Protein 6DCS (pdb70)

InterPro domains:
  IPR014245 Sporulation stage III, protein AF [PF09581] (12-196)
  IPR014245 Sporulation stage III, protein AF [TIGR02896] (3-111)

Sequence (233 aa):
SHMIEIQASQRAYILEEMAVQLKKKAEERFSHDEYKVGRIKLTAGEKVDSEEDIKTISVYMAPSSVAPVHIDTDHAYVTKEAAEQKEAKQIQTQLADIWEIGSEKITVHMEGGESVGNEGSHMIEIQASQRAYILEEMAVQLKKKAEERFSHDEYKVGRIKLTAGEKVDSEEDIKTISVYMAPSSVAPVHIDTDHAYVTKEAAEQKEAKQIQTQLADIWEIGSEKITVHMEGG

Structure (mmCIF, N/CA/C/O backbone):
data_6DCS
#
_entry.id   6DCS
#
_cell.length_a   119.365
_cell.length_b   119.365
_cell.length_c   40.861
_cell.angle_alpha   90.000
_cell.angle_beta   90.000
_cell.angle_gamma   90.000
#
_symmetry.space_group_name_H-M   'P 41 21 2'
#
loop_
_entity.id
_entity.type
_entity.pdbx_description
1 polymer 'Stage III sporulation protein AF'
2 non-polymer 'SULFATE ION'
#
loop_
_atom_site.group_PDB
_atom_site.id
_atom_site.type_symbol
_atom_site.label_atom_id
_atom_site.label_alt_id
_atom_site.label_comp_id
_atom_site.label_asym_id
_atom_site.label_entity_id
_atom_site.label_seq_id
_atom_site.pdbx_PDB_ins_code
_atom_site.Cartn_x
_atom_site.Cartn_y
_atom_site.Cartn_z
_atom_site.occupancy
_atom_site.B_iso_or_equiv
_atom_site.auth_seq_id
_atom_site.auth_comp_id
_atom_site.auth_asym_id
_atom_site.auth_atom_id
_atom_site.pdbx_PDB_model_num
ATOM 1 N N . SER A 1 2 ? 53.351 47.143 7.048 1.00 96.18 82 SER A N 1
ATOM 2 C CA . SER A 1 2 ? 54.734 47.598 7.219 1.00 99.56 82 SER A CA 1
ATOM 3 C C . SER A 1 2 ? 55.733 46.426 7.198 1.00 98.63 82 SER A C 1
ATOM 4 O O . SER A 1 2 ? 56.736 46.439 6.468 1.00 94.85 82 SER A O 1
ATOM 7 N N . HIS A 1 3 ? 55.440 45.415 8.012 1.00 92.11 83 HIS A N 1
ATOM 8 C CA . HIS A 1 3 ? 56.342 44.297 8.268 1.00 90.13 83 HIS A CA 1
ATOM 9 C C . HIS A 1 3 ? 55.640 43.006 7.844 1.00 91.61 83 HIS A C 1
ATOM 10 O O . HIS A 1 3 ? 54.830 42.452 8.597 1.00 93.32 83 HIS A O 1
ATOM 17 N N . MET A 1 4 ? 55.953 42.521 6.644 1.00 85.03 84 MET A N 1
ATOM 18 C CA . MET A 1 4 ? 55.287 41.366 6.055 1.00 83.73 84 MET A CA 1
ATOM 19 C C . MET A 1 4 ? 56.274 40.219 5.849 1.00 82.38 84 MET A C 1
ATOM 20 O O . MET A 1 4 ? 57.427 40.445 5.466 1.00 80.44 84 MET A O 1
ATOM 25 N N . ILE A 1 5 ? 55.814 38.984 6.098 1.00 80.17 85 ILE A N 1
ATOM 26 C CA . ILE A 1 5 ? 56.639 37.777 6.025 1.00 72.48 85 ILE A CA 1
ATOM 27 C C . ILE A 1 5 ? 56.044 36.812 4.990 1.00 72.53 85 ILE A C 1
ATOM 28 O O . ILE A 1 5 ? 54.884 36.932 4.590 1.00 72.28 85 ILE A O 1
ATOM 33 N N . GLU A 1 6 ? 56.857 35.832 4.580 1.00 66.67 86 GLU A N 1
ATOM 34 C CA . GLU A 1 6 ? 56.419 34.754 3.698 1.00 65.69 86 GLU A CA 1
ATOM 35 C C . GLU A 1 6 ? 56.959 33.415 4.210 1.00 65.60 86 GLU A C 1
ATOM 36 O O . GLU A 1 6 ? 58.085 33.336 4.720 1.00 61.99 86 GLU A O 1
ATOM 42 N N . ILE A 1 7 ? 56.143 32.363 4.077 1.00 59.04 87 ILE A N 1
ATOM 43 C CA . ILE A 1 7 ? 56.548 31.007 4.432 1.00 58.98 87 ILE A CA 1
ATOM 44 C C . ILE A 1 7 ? 56.071 30.006 3.373 1.00 55.68 87 ILE A C 1
ATOM 45 O O . ILE A 1 7 ? 55.080 30.225 2.678 1.00 53.76 87 ILE A O 1
ATOM 50 N N . GLN A 1 8 ? 56.793 28.893 3.266 1.00 58.01 88 GLN A N 1
ATOM 51 C CA . GLN A 1 8 ? 56.367 27.731 2.493 1.00 57.07 88 GLN A CA 1
ATOM 52 C C . GLN A 1 8 ? 55.864 26.633 3.430 1.00 56.53 88 GLN A C 1
ATOM 53 O O . GLN A 1 8 ? 56.546 26.266 4.396 1.00 59.12 88 GLN A O 1
ATOM 59 N N . ALA A 1 9 ? 54.680 26.106 3.140 1.00 53.11 89 ALA A N 1
ATOM 60 C CA . ALA A 1 9 ? 54.117 25.043 3.958 1.00 50.75 89 ALA A CA 1
ATOM 61 C C . ALA A 1 9 ? 55.123 23.922 4.141 1.00 54.07 89 ALA A C 1
ATOM 62 O O . ALA A 1 9 ? 55.756 23.481 3.178 1.00 56.58 89 ALA A O 1
ATOM 64 N N . SER A 1 10 ? 55.303 23.486 5.389 1.00 57.04 90 SER A N 1
ATOM 65 C CA . SER A 1 10 ? 56.273 22.440 5.692 1.00 52.09 90 SER A CA 1
ATOM 66 C C . SER A 1 10 ? 56.087 21.942 7.123 1.00 64.24 90 SER A C 1
ATOM 67 O O . SER A 1 10 ? 56.419 22.638 8.104 1.00 60.79 90 SER A O 1
ATOM 70 N N . GLN A 1 11 ? 55.546 20.728 7.234 1.00 61.71 91 GLN A N 1
ATOM 71 C CA . GLN A 1 11 ? 55.615 19.977 8.476 1.00 56.76 91 GLN A CA 1
ATOM 72 C C . GLN A 1 11 ? 56.988 20.112 9.100 1.00 58.67 91 GLN A C 1
ATOM 73 O O . GLN A 1 11 ? 57.137 20.560 10.243 1.00 58.91 91 GLN A O 1
ATOM 79 N N . ARG A 1 12 ? 58.008 19.714 8.350 1.00 59.59 92 ARG A N 1
ATOM 80 C CA . ARG A 1 12 ? 59.354 19.733 8.894 1.00 60.88 92 ARG A CA 1
ATOM 81 C C . ARG A 1 12 ? 59.703 21.115 9.417 1.00 57.71 92 ARG A C 1
ATOM 82 O O . ARG A 1 12 ? 60.289 21.243 10.491 1.00 53.62 92 ARG A O 1
ATOM 90 N N . ALA A 1 13 ? 59.308 22.166 8.700 1.00 56.96 93 ALA A N 1
ATOM 91 C CA . ALA A 1 13 ? 59.615 23.503 9.194 1.00 53.51 93 ALA A CA 1
ATOM 92 C C . ALA A 1 13 ? 58.812 23.832 10.441 1.00 59.23 93 ALA A C 1
ATOM 93 O O . ALA A 1 13 ? 59.342 24.437 11.379 1.00 56.97 93 ALA A O 1
ATOM 95 N N . TYR A 1 14 ? 57.531 23.444 10.471 1.00 62.19 94 TYR A N 1
ATOM 96 C CA . TYR A 1 14 ? 56.699 23.683 11.647 1.00 55.37 94 TYR A CA 1
ATOM 97 C C . TYR A 1 14 ? 57.381 23.177 12.911 1.00 59.22 94 TYR A C 1
ATOM 98 O O . TYR A 1 14 ? 57.517 23.904 13.909 1.00 55.50 94 TYR A O 1
ATOM 107 N N . ILE A 1 15 ? 57.772 21.903 12.888 1.00 58.59 95 ILE A N 1
ATOM 108 C CA . ILE A 1 15 ? 58.427 21.295 14.032 1.00 56.71 95 ILE A CA 1
ATOM 109 C C . ILE A 1 15 ? 59.634 22.114 14.422 1.00 59.10 95 ILE A C 1
ATOM 110 O O . ILE A 1 15 ? 59.826 22.455 15.604 1.00 59.09 95 ILE A O 1
ATOM 115 N N . LEU A 1 16 ? 60.446 22.465 13.423 1.00 54.75 96 LEU A N 1
ATOM 116 C CA . LEU A 1 16 ? 61.642 23.265 13.640 1.00 55.03 96 LEU A CA 1
ATOM 117 C C . LEU A 1 16 ? 61.314 24.636 14.224 1.00 56.23 96 LEU A C 1
ATOM 118 O O . LEU A 1 16 ? 62.082 25.158 15.035 1.00 56.89 96 LEU A O 1
ATOM 123 N N . GLU A 1 17 ? 60.169 25.225 13.872 1.00 58.35 97 GLU A N 1
ATOM 124 C CA . GLU A 1 17 ? 59.808 26.493 14.514 1.00 58.38 97 GLU A CA 1
ATOM 125 C C . GLU A 1 17 ? 59.282 26.300 15.921 1.00 57.55 97 GLU A C 1
ATOM 126 O O . GLU A 1 17 ? 59.322 27.238 16.724 1.00 58.13 97 GLU A O 1
ATOM 132 N N . GLU A 1 18 ? 58.777 25.107 16.234 1.00 57.59 98 GLU A N 1
ATOM 133 C CA . GLU A 1 18 ? 58.315 24.832 17.586 1.00 53.73 98 GLU A CA 1
ATOM 134 C C . GLU A 1 18 ? 59.508 24.667 18.512 1.00 58.50 98 GLU A C 1
ATOM 135 O O . GLU A 1 18 ? 59.585 25.295 19.574 1.00 59.62 98 GLU A O 1
ATOM 141 N N . MET A 1 19 ? 60.465 23.836 18.106 1.00 57.89 99 MET A N 1
ATOM 142 C CA . MET A 1 19 ? 61.728 23.741 18.820 1.00 52.26 99 MET A CA 1
ATOM 143 C C . MET A 1 19 ? 62.383 25.106 18.971 1.00 53.65 99 MET A C 1
ATOM 144 O O . MET A 1 19 ? 63.129 25.335 19.929 1.00 54.64 99 MET A O 1
ATOM 149 N N . ALA A 1 20 ? 62.128 26.022 18.040 1.00 54.27 100 ALA A N 1
ATOM 150 C CA . ALA A 1 20 ? 62.840 27.291 18.050 1.00 50.99 100 ALA A CA 1
ATOM 151 C C . ALA A 1 20 ? 62.228 28.275 19.044 1.00 53.62 100 ALA A C 1
ATOM 152 O O . ALA A 1 20 ? 62.964 28.986 19.733 1.00 55.80 100 ALA A O 1
ATOM 154 N N . VAL A 1 21 ? 60.892 28.348 19.148 1.00 50.70 101 VAL A N 1
ATOM 155 C CA . VAL A 1 21 ? 60.331 29.277 20.136 1.00 57.19 101 VAL A CA 1
ATOM 156 C C . VAL A 1 21 ? 60.583 28.770 21.559 1.00 57.59 101 VAL A C 1
ATOM 157 O O . VAL A 1 21 ? 60.841 29.564 22.474 1.00 54.34 101 VAL A O 1
ATOM 161 N N . GLN A 1 22 ? 60.522 27.448 21.768 1.00 54.30 102 GLN A N 1
ATOM 162 C CA . GLN A 1 22 ? 60.792 26.906 23.095 1.00 54.34 102 GLN A CA 1
ATOM 163 C C . GLN A 1 22 ? 62.236 27.155 23.479 1.00 54.36 102 GLN A C 1
ATOM 164 O O . GLN A 1 22 ? 62.538 27.485 24.629 1.00 55.56 102 GLN A O 1
ATOM 170 N N . LEU A 1 23 ? 63.142 27.026 22.519 1.00 54.70 103 LEU A N 1
ATOM 171 C CA . LEU A 1 23 ? 64.522 27.432 22.752 1.00 53.51 103 LEU A CA 1
ATOM 172 C C . LEU A 1 23 ? 64.647 28.921 23.002 1.00 52.61 103 LEU A C 1
ATOM 173 O O . LEU A 1 23 ? 65.490 29.339 23.796 1.00 51.31 103 LEU A O 1
ATOM 178 N N . LYS A 1 24 ? 63.885 29.737 22.279 1.00 52.46 104 LYS A N 1
ATOM 179 C CA . LYS A 1 24 ? 63.975 31.165 22.514 1.00 55.59 104 LYS A CA 1
ATOM 180 C C . LYS A 1 24 ? 63.553 31.477 23.936 1.00 61.58 104 LYS A C 1
ATOM 181 O O . LYS A 1 24 ? 64.314 32.094 24.691 1.00 66.92 104 LYS A O 1
ATOM 187 N N . LYS A 1 25 ? 62.360 31.009 24.332 1.00 60.89 105 LYS A N 1
ATOM 188 C CA . LYS A 1 25 ? 61.862 31.272 25.675 1.00 59.39 105 LYS A CA 1
ATOM 189 C C . LYS A 1 25 ? 62.916 30.914 26.713 1.00 60.28 105 LYS A C 1
ATOM 190 O O . LYS A 1 25 ? 63.341 31.771 27.494 1.00 67.41 105 LYS A O 1
ATOM 196 N N . LYS A 1 26 ? 63.394 29.666 26.687 1.00 54.96 106 LYS A N 1
ATOM 197 C CA . LYS A 1 26 ? 64.353 29.204 27.683 1.00 55.11 106 LYS A CA 1
ATOM 198 C C . LYS A 1 26 ? 65.589 30.092 27.726 1.00 61.47 106 LYS A C 1
ATOM 199 O O . LYS A 1 26 ? 66.145 30.341 28.800 1.00 72.97 106 LYS A O 1
ATOM 205 N N . ALA A 1 27 ? 66.038 30.596 26.586 1.00 56.57 107 ALA A N 1
ATOM 206 C CA . ALA A 1 27 ? 67.136 31.545 26.665 1.00 58.72 107 ALA A CA 1
ATOM 207 C C . ALA A 1 27 ? 66.686 32.816 27.366 1.00 69.89 107 ALA A C 1
ATOM 208 O O . ALA A 1 27 ? 67.321 33.258 28.332 1.00 73.44 107 ALA A O 1
ATOM 210 N N . GLU A 1 28 ? 65.562 33.387 26.927 1.00 68.56 108 GLU A N 1
ATOM 211 C CA . GLU A 1 28 ? 65.094 34.638 27.509 1.00 74.13 108 GLU A CA 1
ATOM 212 C C . GLU A 1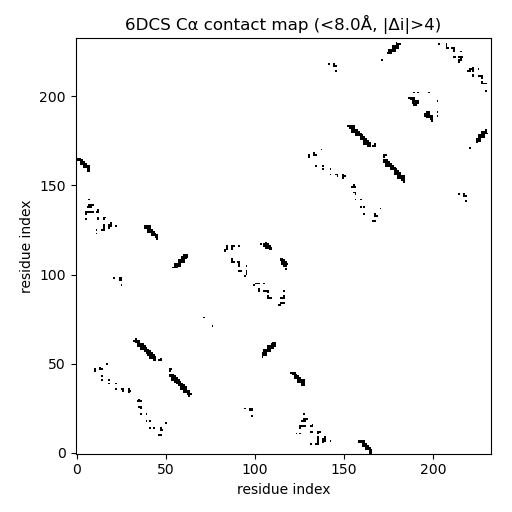 28 ? 65.028 34.585 29.028 1.00 74.77 108 GLU A C 1
ATOM 213 O O . GLU A 1 28 ? 65.149 35.627 29.672 1.00 78.94 108 GLU A O 1
ATOM 219 N N . GLU A 1 29 ? 64.863 33.399 29.614 1.00 71.42 109 GLU A N 1
ATOM 220 C CA . GLU A 1 29 ? 64.856 33.293 31.067 1.00 78.73 109 GLU A CA 1
ATOM 221 C C . GLU A 1 29 ? 66.184 33.751 31.679 1.00 82.04 109 GLU A C 1
ATOM 222 O O . GLU A 1 29 ? 66.188 34.553 32.619 1.00 86.43 109 GLU A O 1
ATOM 228 N N . ARG A 1 30 ? 67.324 33.293 31.143 1.00 82.36 110 ARG A N 1
ATOM 229 C CA . ARG A 1 30 ? 68.611 33.708 31.705 1.00 83.65 110 ARG A CA 1
ATOM 230 C C . ARG A 1 30 ? 69.079 35.085 31.228 1.00 81.79 110 ARG A C 1
ATOM 231 O O . ARG A 1 30 ? 69.894 35.720 31.906 1.00 80.00 110 ARG A O 1
ATOM 239 N N . PHE A 1 31 ? 68.619 35.554 30.071 1.00 88.45 111 PHE A N 1
ATOM 240 C CA . PHE A 1 31 ? 68.928 36.910 29.599 1.00 91.57 111 PHE A CA 1
ATOM 241 C C . PHE A 1 31 ? 67.626 37.687 29.419 1.00 97.79 111 PHE A C 1
ATOM 242 O O . PHE A 1 31 ? 67.288 38.098 28.305 1.00 100.02 111 PHE A O 1
ATOM 250 N N . SER A 1 32 ? 66.886 37.876 30.505 1.00 102.43 112 SER A N 1
ATOM 251 C CA . SER A 1 32 ? 65.786 38.834 30.512 1.00 110.31 112 SER A CA 1
ATOM 252 C C . SER A 1 32 ? 66.285 40.185 31.003 1.00 112.27 112 SER A C 1
ATOM 253 O O . SER A 1 32 ? 66.229 41.182 30.275 1.00 112.33 112 SER A O 1
ATOM 256 N N . HIS A 1 33 ? 66.847 40.193 32.211 1.00 113.77 113 HIS A N 1
ATOM 257 C CA . HIS A 1 33 ? 67.159 41.396 32.973 1.00 109.56 113 HIS A CA 1
ATOM 258 C C . HIS A 1 33 ? 68.686 41.536 33.022 1.00 109.71 113 HIS A C 1
ATOM 259 O O . HIS A 1 33 ? 69.298 41.568 34.108 1.00 110.01 113 HIS A O 1
ATOM 266 N N . ASP A 1 34 ? 69.284 41.618 31.828 1.00 110.39 114 ASP A N 1
ATOM 267 C CA . ASP A 1 34 ? 70.724 41.404 31.669 1.00 109.04 114 ASP A CA 1
ATOM 268 C C . ASP A 1 34 ? 71.275 42.437 30.697 1.00 109.30 114 ASP A C 1
ATOM 269 O O . ASP A 1 34 ? 70.519 43.167 30.052 1.00 112.61 114 ASP A O 1
ATOM 274 N N . GLU A 1 35 ? 72.612 42.494 30.594 1.00 109.42 115 GLU A N 1
ATOM 275 C CA . GLU A 1 35 ? 73.243 43.326 29.566 1.00 107.55 115 GLU A CA 1
ATOM 276 C C . GLU A 1 35 ? 72.704 43.002 28.201 1.00 106.01 115 GLU A C 1
ATOM 277 O O . GLU A 1 35 ? 72.433 43.889 27.395 1.00 108.76 115 GLU A O 1
ATOM 283 N N . TYR A 1 36 ? 72.568 41.728 27.912 1.00 105.63 116 TYR A N 1
ATOM 284 C CA . TYR A 1 36 ? 72.340 41.286 26.555 1.00 101.72 116 TYR A CA 1
ATOM 285 C C . TYR A 1 36 ? 70.948 40.704 26.438 1.00 97.85 116 TYR A C 1
ATOM 286 O O . TYR A 1 36 ? 70.412 40.120 27.386 1.00 99.32 116 TYR A O 1
ATOM 295 N N . LYS A 1 37 ? 70.357 40.941 25.287 1.00 96.74 117 LYS A N 1
ATOM 296 C CA . LYS A 1 37 ? 69.030 40.475 24.953 1.00 91.23 117 LYS A CA 1
ATOM 297 C C . LYS A 1 37 ? 69.190 39.560 23.752 1.00 85.74 117 LYS A C 1
ATOM 298 O O . LYS A 1 37 ? 69.832 39.931 22.763 1.00 85.08 117 LYS A O 1
ATOM 304 N N . VAL A 1 38 ? 68.666 38.343 23.864 1.00 84.63 118 VAL A N 1
ATOM 305 C CA . VAL A 1 38 ? 68.630 37.466 22.706 1.00 78.62 118 VAL A CA 1
ATOM 306 C C . VAL A 1 38 ? 67.669 38.075 21.697 1.00 76.16 118 VAL A C 1
ATOM 307 O O . VAL A 1 38 ? 66.549 38.481 22.046 1.00 82.16 118 VAL A O 1
ATOM 311 N N . GLY A 1 39 ? 68.133 38.220 20.455 1.00 70.23 119 GLY A N 1
ATOM 312 C CA . GLY A 1 39 ? 67.337 38.806 19.390 1.00 72.21 119 GLY A CA 1
ATOM 313 C C . GLY A 1 39 ? 66.970 37.839 18.271 1.00 67.80 119 GLY A C 1
ATOM 314 O O . GLY A 1 39 ? 65.946 37.160 18.330 1.00 72.30 119 GLY A O 1
ATOM 315 N N . ARG A 1 40 ? 67.763 37.772 17.220 1.00 64.09 120 ARG A N 1
ATOM 316 C CA . ARG A 1 40 ? 67.507 36.737 16.237 1.00 66.72 120 ARG A CA 1
ATOM 317 C C . ARG A 1 40 ? 68.068 35.407 16.732 1.00 64.00 120 ARG A C 1
ATOM 318 O O . ARG A 1 40 ? 69.089 35.356 17.422 1.00 61.33 120 ARG A O 1
ATOM 326 N N . ILE A 1 41 ? 67.375 34.326 16.379 1.00 63.23 121 ILE A N 1
ATOM 327 C CA . ILE A 1 41 ? 67.861 32.961 16.539 1.00 58.49 121 ILE A CA 1
ATOM 328 C C . ILE A 1 41 ? 67.543 32.227 15.248 1.00 55.43 121 ILE A C 1
ATOM 329 O O . ILE A 1 41 ? 66.383 32.206 14.830 1.00 56.68 121 ILE A O 1
ATOM 334 N N . LYS A 1 42 ? 68.561 31.629 14.615 1.00 55.12 122 LYS A N 1
ATOM 335 C CA . LYS A 1 42 ? 68.408 30.958 13.313 1.00 57.06 122 LYS A CA 1
ATOM 336 C C . LYS A 1 42 ? 68.805 29.480 13.443 1.00 56.77 122 LYS A C 1
ATOM 337 O O . LYS A 1 42 ? 69.987 29.166 13.662 1.00 58.76 122 LYS A O 1
ATOM 343 N N . LEU A 1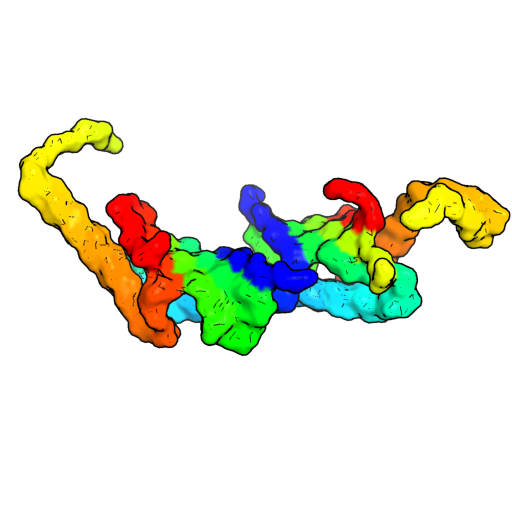 43 ? 67.859 28.559 13.253 1.00 49.59 123 LEU A N 1
ATOM 344 C CA . LEU A 1 43 ? 68.228 27.147 13.211 1.00 51.01 123 LEU A CA 1
ATOM 345 C C . LEU A 1 43 ? 68.334 26.623 11.768 1.00 50.29 123 LEU A C 1
ATOM 346 O O . LEU A 1 43 ? 67.702 27.132 10.833 1.00 49.97 123 LEU A O 1
ATOM 351 N N . THR A 1 44 ? 69.188 25.622 11.588 1.00 48.99 124 THR A N 1
ATOM 352 C CA . THR A 1 44 ? 69.221 24.835 10.367 1.00 51.74 124 THR A CA 1
ATOM 353 C C . THR A 1 44 ? 69.063 23.361 10.726 1.00 53.43 124 THR A C 1
ATOM 354 O O . THR A 1 44 ? 69.435 22.918 11.821 1.00 51.73 124 THR A O 1
ATOM 358 N N . ALA A 1 45 ? 68.458 22.614 9.803 1.00 55.42 125 ALA A N 1
ATOM 359 C CA . ALA A 1 45 ? 68.294 21.176 9.969 1.00 56.42 125 ALA A CA 1
ATOM 360 C C . ALA A 1 45 ? 68.242 20.534 8.590 1.00 61.10 125 ALA A C 1
ATOM 361 O O . ALA A 1 45 ? 68.006 21.211 7.586 1.00 59.18 125 ALA A O 1
ATOM 363 N N . GLY A 1 46 ? 68.478 19.223 8.559 1.00 68.87 126 GLY A N 1
ATOM 364 C CA . GLY A 1 46 ? 68.611 18.421 7.348 1.00 61.07 126 GLY A CA 1
ATOM 365 C C . GLY A 1 46 ? 67.385 17.582 7.074 1.00 62.48 126 GLY A C 1
ATOM 366 O O . GLY A 1 46 ? 66.267 17.932 7.471 1.00 59.71 126 GLY A O 1
ATOM 367 N N . GLU A 1 47 ? 67.594 16.448 6.394 1.00 69.31 127 GLU A N 1
ATOM 368 C CA . GLU A 1 47 ? 66.464 15.725 5.815 1.00 73.62 127 GLU A CA 1
ATOM 369 C C . GLU A 1 47 ? 65.407 15.398 6.853 1.00 71.29 127 GLU A C 1
ATOM 370 O O . GLU A 1 47 ? 64.219 15.631 6.616 1.00 74.79 127 GLU A O 1
ATOM 376 N N . LYS A 1 48 ? 65.805 14.873 8.007 1.00 68.76 128 LYS A N 1
ATOM 377 C CA . LYS A 1 48 ? 64.835 14.498 9.024 1.00 67.83 128 LYS A CA 1
ATOM 378 C C . LYS A 1 48 ? 64.897 15.449 10.211 1.00 67.35 128 LYS A C 1
ATOM 379 O O . LYS A 1 48 ? 65.946 16.035 10.508 1.00 62.29 128 LYS A O 1
ATOM 385 N N . VAL A 1 49 ? 63.726 15.655 10.814 1.00 63.61 129 VAL A N 1
ATOM 386 C CA . VAL A 1 49 ? 63.486 16.621 11.869 1.00 59.52 129 VAL A CA 1
ATOM 387 C C . VAL A 1 49 ? 62.535 15.973 12.864 1.00 66.69 129 VAL A C 1
ATOM 388 O O . VAL A 1 49 ? 61.314 16.162 12.783 1.00 62.31 129 VAL A O 1
ATOM 392 N N . ASP A 1 50 ? 63.093 15.210 13.813 1.00 71.32 130 ASP A N 1
ATOM 393 C CA . ASP A 1 50 ? 62.325 14.423 14.771 1.00 69.27 130 ASP A CA 1
ATOM 394 C C . ASP A 1 50 ? 62.631 14.758 16.231 1.00 71.81 130 ASP A C 1
ATOM 395 O O . ASP A 1 50 ? 61.854 14.360 17.110 1.00 75.96 130 ASP A O 1
ATOM 400 N N . SER A 1 51 ? 63.724 15.459 16.525 1.00 65.75 131 SER A N 1
ATOM 401 C CA . SER A 1 51 ? 64.006 15.863 17.899 1.00 60.99 131 SER A CA 1
ATOM 402 C C . SER A 1 51 ? 65.017 16.998 17.870 1.00 60.63 131 SER A C 1
ATOM 403 O O . SER A 1 51 ? 65.396 17.490 16.802 1.00 64.67 131 SER A O 1
ATOM 406 N N . GLU A 1 52 ? 65.488 17.387 19.054 1.00 60.67 132 GLU A N 1
ATOM 407 C CA . GLU A 1 52 ? 66.573 18.354 19.141 1.00 61.35 132 GLU A CA 1
ATOM 408 C C . GLU A 1 52 ? 67.846 17.803 18.504 1.00 63.65 132 GLU A C 1
ATOM 409 O O . GLU A 1 52 ? 68.605 18.553 17.866 1.00 60.44 132 GLU A O 1
ATOM 415 N N . GLU A 1 53 ? 68.065 16.487 18.634 1.00 64.20 133 GLU A N 1
ATOM 416 C CA . GLU A 1 53 ? 69.223 15.832 18.029 1.00 64.05 133 GLU A CA 1
ATOM 417 C C . GLU A 1 53 ? 69.434 16.265 16.592 1.00 59.88 133 GLU A C 1
ATOM 418 O O . GLU A 1 53 ? 70.580 16.426 16.171 1.00 63.61 133 GLU A O 1
ATOM 424 N N . ASP A 1 54 ? 68.353 16.474 15.838 1.00 59.43 134 ASP A N 1
ATOM 425 C CA . ASP A 1 54 ? 68.461 16.739 14.402 1.00 62.88 134 ASP A CA 1
ATOM 426 C C . ASP A 1 54 ? 68.816 18.170 14.059 1.00 59.04 134 ASP A C 1
ATOM 427 O O . ASP A 1 54 ? 68.882 18.481 12.877 1.00 57.49 134 ASP A O 1
ATOM 432 N N . ILE A 1 55 ? 68.979 19.058 15.033 1.00 63.48 135 ILE A N 1
ATOM 433 C CA . ILE A 1 55 ? 69.380 20.428 14.735 1.00 56.49 135 ILE A CA 1
ATOM 434 C C . ILE A 1 55 ? 70.851 20.415 14.375 1.00 58.86 135 ILE A C 1
ATOM 435 O O . ILE A 1 55 ? 71.680 19.945 15.164 1.00 56.57 135 ILE A O 1
ATOM 440 N N . LYS A 1 56 ? 71.183 20.942 13.197 1.00 53.06 136 LYS A N 1
ATOM 441 C CA . LYS A 1 56 ? 72.573 21.019 12.772 1.00 53.40 136 LYS A CA 1
ATOM 442 C C . LYS A 1 56 ? 73.286 22.279 13.268 1.00 51.63 136 LYS A C 1
ATOM 443 O O . LYS A 1 56 ? 74.480 22.217 13.572 1.00 53.38 136 LYS A O 1
ATOM 449 N N . THR A 1 57 ? 72.618 23.434 13.330 1.00 46.89 137 THR A N 1
ATOM 450 C CA . THR A 1 57 ? 73.284 24.662 13.753 1.00 51.04 137 THR A CA 1
ATOM 451 C C . THR A 1 57 ? 72.275 25.615 14.371 1.00 50.29 137 THR A C 1
ATOM 452 O O . THR A 1 57 ? 71.063 25.470 14.206 1.00 48.22 137 THR A O 1
ATOM 456 N N . ILE A 1 58 ? 72.823 26.598 15.099 1.00 49.45 138 ILE A N 1
ATOM 457 C CA . ILE A 1 58 ? 72.087 27.588 15.870 1.00 47.54 138 ILE A CA 1
ATOM 458 C C . ILE A 1 58 ? 72.874 28.886 15.895 1.00 52.63 138 ILE A C 1
ATOM 459 O O . ILE A 1 58 ? 73.935 28.967 16.531 1.00 52.24 138 ILE A O 1
ATOM 464 N N . SER A 1 59 ? 72.359 29.909 15.218 1.00 55.30 139 SER A N 1
ATOM 465 C CA . SER A 1 59 ? 72.951 31.235 15.272 1.00 55.68 139 SER A CA 1
ATOM 466 C C . SER A 1 59 ? 72.180 32.134 16.237 1.00 53.84 139 SER A C 1
ATOM 467 O O . SER A 1 59 ? 70.944 32.168 16.218 1.00 53.23 139 SER A O 1
ATOM 470 N N . VAL A 1 60 ? 72.917 32.872 17.069 1.00 53.11 140 VAL A N 1
ATOM 471 C CA . VAL A 1 60 ? 72.319 33.767 18.056 1.00 58.12 140 VAL A CA 1
ATOM 472 C C . VAL A 1 60 ? 72.883 35.177 17.928 1.00 59.38 140 VAL A C 1
ATOM 473 O O . VAL A 1 60 ? 74.102 35.372 17.934 1.00 61.26 140 VAL A O 1
ATOM 477 N N . TYR A 1 61 ? 71.992 36.156 17.857 1.00 59.68 141 TYR A N 1
ATOM 478 C CA . TYR A 1 61 ? 72.358 37.554 17.701 1.00 64.55 141 TYR A CA 1
ATOM 479 C C . TYR A 1 61 ? 71.971 38.260 18.989 1.00 66.36 141 TYR A C 1
ATOM 480 O O . TYR A 1 61 ? 70.788 38.290 19.345 1.00 61.53 141 TYR A O 1
ATOM 489 N N . MET A 1 62 ? 72.974 38.779 19.705 1.00 71.66 142 MET A N 1
ATOM 490 C CA . MET A 1 62 ? 72.802 39.302 21.056 1.00 76.14 142 MET A CA 1
ATOM 491 C C . MET A 1 62 ? 72.682 40.813 21.006 1.00 80.05 142 MET A C 1
ATOM 492 O O . MET A 1 62 ? 73.440 41.471 20.292 1.00 84.62 142 MET A O 1
ATOM 497 N N . ALA A 1 63 ? 71.789 41.333 21.747 1.00 84.33 143 ALA A N 1
ATOM 498 C CA . ALA A 1 63 ? 71.354 42.716 21.616 1.00 90.60 143 ALA A CA 1
ATOM 499 C C . ALA A 1 63 ? 72.014 43.609 22.659 1.00 95.08 143 ALA A C 1
ATOM 500 O O . ALA A 1 63 ? 72.389 43.141 23.737 1.00 96.20 143 ALA A O 1
ATOM 502 N N . PRO A 1 64 ? 72.144 44.907 22.360 1.00 100.84 144 PRO A N 1
ATOM 503 C CA . PRO A 1 64 ? 72.789 45.816 23.328 1.00 103.97 144 PRO A CA 1
ATOM 504 C C . PRO A 1 64 ? 72.022 45.974 24.636 1.00 102.97 144 PRO A C 1
ATOM 505 O O . PRO A 1 64 ? 72.638 45.957 25.708 1.00 101.96 144 PRO A O 1
ATOM 509 N N . SER A 1 65 ? 70.696 46.143 24.568 1.00 102.36 145 SER A N 1
ATOM 510 C CA . SER A 1 65 ? 69.816 46.349 25.729 1.00 104.92 145 SER A CA 1
ATOM 511 C C . SER A 1 65 ? 70.182 47.605 26.530 1.00 105.21 145 SER A C 1
ATOM 512 O O . SER A 1 65 ? 69.960 47.669 27.743 1.00 108.48 145 SER A O 1
ATOM 515 N N . SER A 1 66 ? 70.722 48.620 25.852 1.00 105.24 146 SER A N 1
ATOM 516 C CA . SER A 1 66 ? 70.951 49.947 26.436 1.00 100.46 146 SER A CA 1
ATOM 517 C C . SER A 1 66 ? 70.845 51.020 25.349 1.00 93.60 146 SER A C 1
ATOM 518 O O . SER A 1 66 ? 70.516 52.178 25.618 1.00 80.03 146 SER A O 1
ATOM 521 N N . VAL A 1 73 ? 79.661 59.102 16.517 1.00 72.20 153 VAL A N 1
ATOM 522 C CA . VAL A 1 73 ? 80.568 58.225 15.782 1.00 74.60 153 VAL A CA 1
ATOM 523 C C . VAL A 1 73 ? 81.981 58.788 15.833 1.00 71.18 153 VAL A C 1
ATOM 524 O O . VAL A 1 73 ? 82.181 60.003 15.820 1.00 71.98 153 VAL A O 1
ATOM 528 N N . ALA A 1 74 ? 82.957 57.890 15.893 1.00 65.70 154 ALA A N 1
ATOM 529 C CA . ALA A 1 74 ? 84.363 58.260 15.877 1.00 63.59 154 ALA A CA 1
ATOM 530 C C . ALA A 1 74 ? 85.011 57.471 14.769 1.00 61.05 154 ALA A C 1
ATOM 531 O O . ALA A 1 74 ? 85.345 56.300 14.970 1.00 71.34 154 ALA A O 1
ATOM 533 N N . PRO A 1 75 ? 85.184 58.020 13.575 1.00 62.08 155 PRO A N 1
ATOM 534 C CA . PRO A 1 75 ? 86.021 57.303 12.610 1.00 59.69 155 PRO A CA 1
ATOM 535 C C . PRO A 1 75 ? 87.393 57.038 13.178 1.00 61.82 155 PRO A C 1
ATOM 536 O O . PRO A 1 75 ? 87.861 55.894 13.164 1.00 65.73 155 PRO A O 1
ATOM 540 N N . VAL A 1 76 ? 88.014 58.056 13.762 1.00 62.71 156 VAL A N 1
ATOM 541 C CA . VAL A 1 76 ? 89.419 58.000 14.127 1.00 60.17 156 VAL A CA 1
ATOM 542 C C . VAL A 1 76 ? 89.533 57.612 15.590 1.00 64.68 156 VAL A C 1
ATOM 543 O O . VAL A 1 76 ? 89.233 58.405 16.490 1.00 67.27 156 VAL A O 1
ATOM 547 N N . HIS A 1 77 ? 89.939 56.377 15.815 1.00 59.61 157 HIS A N 1
ATOM 548 C CA . HIS A 1 77 ? 90.339 55.908 17.113 1.00 62.41 157 HIS A CA 1
ATOM 549 C C . HIS A 1 77 ? 91.854 55.779 17.110 1.00 64.33 157 HIS A C 1
ATOM 550 O O . HIS A 1 77 ? 92.450 55.471 16.080 1.00 60.48 157 HIS A O 1
ATOM 557 N N . ILE A 1 78 ? 92.476 56.052 18.262 1.00 64.93 158 ILE A N 1
ATOM 558 C CA . ILE A 1 78 ? 93.914 55.889 18.430 1.00 56.76 158 ILE A CA 1
ATOM 559 C C . ILE A 1 78 ? 94.165 55.165 19.749 1.00 61.25 158 ILE A C 1
ATOM 560 O O . ILE A 1 78 ? 93.638 55.559 20.796 1.00 65.12 158 ILE A O 1
ATOM 565 N N . ASP A 1 79 ? 94.957 54.096 19.694 1.00 57.59 159 ASP A N 1
ATOM 566 C CA . ASP A 1 79 ? 95.147 53.207 20.827 1.00 59.42 159 ASP A CA 1
ATOM 567 C C . ASP A 1 79 ? 96.609 52.838 21.002 1.00 61.46 159 ASP A C 1
ATOM 568 O O . ASP A 1 79 ? 97.364 52.738 20.041 1.00 65.54 159 ASP A O 1
ATOM 573 N N . THR A 1 80 ? 96.997 52.598 22.245 1.00 65.52 160 THR A N 1
ATOM 574 C CA . THR A 1 80 ? 98.258 51.922 22.469 1.00 64.71 160 THR A CA 1
ATOM 575 C C . THR A 1 80 ? 98.131 50.535 21.884 1.00 59.76 160 THR A C 1
ATOM 576 O O . THR A 1 80 ? 97.016 50.053 21.661 1.00 62.59 160 THR A O 1
ATOM 580 N N . ASP A 1 81 ? 99.262 49.875 21.628 1.00 57.94 161 ASP A N 1
ATOM 581 C CA . ASP A 1 81 ? 99.118 48.517 21.132 1.00 55.18 161 ASP A CA 1
ATOM 582 C C . ASP A 1 81 ? 98.430 47.679 22.187 1.00 58.46 161 ASP A C 1
ATOM 583 O O . ASP A 1 81 ? 97.545 46.863 21.891 1.00 58.96 161 ASP A O 1
ATOM 588 N N . HIS A 1 82 ? 98.816 47.889 23.445 1.00 59.58 162 HIS A N 1
ATOM 589 C CA . HIS A 1 82 ? 98.284 47.084 24.534 1.00 52.43 162 HIS A CA 1
ATOM 590 C C . HIS A 1 82 ? 96.788 47.311 24.741 1.00 49.12 162 HIS A C 1
ATOM 591 O O . HIS A 1 82 ? 96.049 46.360 25.001 1.00 50.13 162 HIS A O 1
ATOM 598 N N . ALA A 1 83 ? 96.321 48.559 24.663 1.00 50.41 163 ALA A N 1
ATOM 599 C CA . ALA A 1 83 ? 94.879 48.807 24.785 1.00 52.09 163 ALA A CA 1
ATOM 600 C C . ALA A 1 83 ? 94.099 47.993 23.776 1.00 50.53 163 ALA A C 1
ATOM 601 O O . ALA A 1 83 ? 93.024 47.462 24.078 1.00 45.46 163 ALA A O 1
ATOM 603 N N . TYR A 1 84 ? 94.651 47.886 22.569 1.00 56.31 164 TYR A N 1
ATOM 604 C CA . TYR A 1 84 ? 93.940 47.367 21.410 1.00 56.85 164 TYR A CA 1
ATOM 605 C C . TYR A 1 84 ? 93.758 45.859 21.511 1.00 52.95 164 TYR A C 1
ATOM 606 O O . TYR A 1 84 ? 92.645 45.346 21.356 1.00 55.96 164 TYR A O 1
ATOM 615 N N . VAL A 1 85 ? 94.830 45.136 21.787 1.00 50.35 165 VAL A N 1
ATOM 616 C CA . VAL A 1 85 ? 94.719 43.689 21.870 1.00 58.16 165 VAL A CA 1
ATOM 617 C C . VAL A 1 85 ? 93.870 43.269 23.074 1.00 56.31 165 VAL A C 1
ATOM 618 O O . VAL A 1 85 ? 93.072 42.326 22.986 1.00 58.33 165 VAL A O 1
ATOM 622 N N . THR A 1 86 ? 94.008 43.951 24.213 1.00 55.46 166 THR A N 1
ATOM 623 C CA . THR A 1 86 ? 93.219 43.547 25.383 1.00 58.38 166 THR A CA 1
ATOM 624 C C . THR A 1 86 ? 91.746 43.917 25.223 1.00 55.59 166 THR A C 1
ATOM 625 O O . THR A 1 86 ? 90.869 43.148 25.636 1.00 54.95 166 THR A O 1
ATOM 629 N N . LYS A 1 87 ? 91.453 45.075 24.616 1.00 53.76 167 LYS A N 1
ATOM 630 C CA . LYS A 1 87 ? 90.071 45.390 24.259 1.00 52.97 167 LYS A CA 1
ATOM 631 C C . LYS A 1 87 ? 89.446 44.262 23.435 1.00 61.22 167 LYS A C 1
ATOM 632 O O . LYS A 1 87 ? 88.299 43.860 23.682 1.00 61.50 167 LYS A O 1
ATOM 638 N N . GLU A 1 88 ? 90.199 43.711 22.478 1.00 55.47 168 GLU A N 1
ATOM 639 C CA . GLU A 1 88 ? 89.686 42.600 21.683 1.00 57.62 168 GLU A CA 1
ATOM 640 C C . GLU A 1 88 ? 89.587 41.327 22.516 1.00 61.90 168 GLU A C 1
ATOM 641 O O . GLU A 1 88 ? 88.605 40.580 22.411 1.00 59.97 168 GLU A O 1
ATOM 647 N N . ALA A 1 89 ? 90.596 41.062 23.355 1.00 62.85 169 ALA A N 1
ATOM 648 C CA . ALA A 1 89 ? 90.571 39.864 24.191 1.00 59.66 169 ALA A CA 1
ATOM 649 C C . ALA A 1 89 ? 89.293 39.805 25.006 1.00 59.62 169 ALA A C 1
ATOM 650 O O . ALA A 1 89 ? 88.627 38.762 25.084 1.00 55.70 169 ALA A O 1
ATOM 652 N N . ALA A 1 90 ? 88.902 40.943 25.573 1.00 57.75 170 ALA A N 1
ATOM 653 C CA . ALA A 1 90 ? 87.712 40.950 26.411 1.00 57.81 170 ALA A CA 1
ATOM 654 C C . ALA A 1 90 ? 86.465 40.670 25.582 1.00 59.25 170 ALA A C 1
ATOM 655 O O . ALA A 1 90 ? 85.638 39.836 25.964 1.00 60.50 170 ALA A O 1
ATOM 657 N N . GLU A 1 91 ? 86.312 41.345 24.440 1.00 61.11 171 GLU A N 1
ATOM 658 C CA . GLU A 1 91 ? 85.154 41.085 23.581 1.00 61.99 171 GLU A CA 1
ATOM 659 C C . GLU A 1 91 ? 85.123 39.651 23.053 1.00 59.24 171 GLU A C 1
ATOM 660 O O . GLU A 1 91 ? 84.045 39.055 22.945 1.00 52.44 171 GLU A O 1
ATOM 666 N N . GLN A 1 92 ? 86.280 39.085 22.698 1.00 59.36 172 GLN A N 1
ATOM 667 C CA . GLN A 1 92 ? 86.296 37.667 22.354 1.00 61.37 172 GLN A CA 1
ATOM 668 C C . GLN A 1 92 ? 85.753 36.864 23.509 1.00 62.24 172 GLN A C 1
ATOM 669 O O . GLN A 1 92 ? 84.919 35.970 23.328 1.00 66.24 172 GLN A O 1
ATOM 675 N N . LYS A 1 93 ? 86.158 37.256 24.719 1.00 64.53 173 LYS A N 1
ATOM 676 C CA . LYS A 1 93 ? 85.914 36.490 25.931 1.00 62.38 173 LYS A CA 1
ATOM 677 C C . LYS A 1 93 ? 84.461 36.653 26.386 1.00 62.12 173 LYS A C 1
ATOM 678 O O . LYS A 1 93 ? 83.842 35.706 26.866 1.00 60.34 173 LYS A O 1
ATOM 684 N N . GLU A 1 94 ? 83.886 37.839 26.196 1.00 60.73 174 GLU A N 1
ATOM 685 C CA . GLU A 1 94 ? 82.444 37.997 26.360 1.00 60.78 174 GLU A CA 1
ATOM 686 C C . GLU A 1 94 ? 81.695 37.056 25.430 1.00 61.94 174 GLU A C 1
ATOM 687 O O . GLU A 1 94 ? 80.894 36.232 25.881 1.00 65.73 174 GLU A O 1
ATOM 693 N N . ALA A 1 95 ? 81.980 37.122 24.129 1.00 65.10 175 ALA A N 1
ATOM 694 C CA . ALA A 1 95 ? 81.284 36.279 23.159 1.00 65.96 175 ALA A CA 1
ATOM 695 C C . ALA A 1 95 ? 81.292 34.815 23.591 1.00 62.21 175 ALA A C 1
ATOM 696 O O . ALA A 1 95 ? 80.237 34.165 23.649 1.00 57.86 175 ALA A O 1
ATOM 698 N N . LYS A 1 96 ? 82.472 34.296 23.936 1.00 56.26 176 LYS A N 1
ATOM 699 C CA . LYS A 1 96 ? 82.575 32.902 24.325 1.00 57.71 176 LYS A CA 1
ATOM 700 C C . LYS A 1 96 ? 81.774 32.614 25.600 1.00 63.04 176 LYS A C 1
ATOM 701 O O . LYS A 1 96 ? 81.394 31.467 25.850 1.00 62.72 176 LYS A O 1
ATOM 707 N N . GLN A 1 97 ? 81.490 33.618 26.421 1.00 61.09 177 GLN A N 1
ATOM 708 C CA . GLN A 1 97 ? 80.750 33.294 27.639 1.00 60.11 177 GLN A CA 1
ATOM 709 C C . GLN A 1 97 ? 79.259 33.139 27.392 1.00 54.62 177 GLN A C 1
ATOM 710 O O . GLN A 1 97 ? 78.652 32.217 27.947 1.00 55.15 177 GLN A O 1
ATOM 716 N N . ILE A 1 98 ? 78.650 34.019 26.593 1.00 54.47 178 ILE A N 1
ATOM 717 C CA . ILE A 1 98 ? 77.287 33.770 26.109 1.00 57.38 178 ILE A CA 1
ATOM 718 C C . ILE A 1 98 ? 77.180 32.402 25.425 1.00 48.30 178 ILE A C 1
ATOM 719 O O . ILE A 1 98 ? 76.193 31.688 25.609 1.00 46.05 178 ILE A O 1
ATOM 724 N N . GLN A 1 99 ? 78.180 32.015 24.633 1.00 45.87 179 GLN A N 1
ATOM 725 C CA . GLN A 1 99 ? 78.185 30.667 24.066 1.00 48.58 179 GLN A CA 1
ATOM 726 C C . GLN A 1 99 ? 78.032 29.551 25.101 1.00 52.09 179 GLN A C 1
ATOM 727 O O . GLN A 1 99 ? 77.135 28.703 25.004 1.00 49.59 179 GLN A O 1
ATOM 733 N N . THR A 1 100 ? 78.946 29.513 26.071 1.00 53.31 180 THR A N 1
ATOM 734 C CA . THR A 1 100 ? 78.888 28.521 27.135 1.00 51.17 180 THR A CA 1
ATOM 735 C C . THR A 1 100 ? 77.588 28.627 27.945 1.00 50.19 180 THR A C 1
ATOM 736 O O . THR A 1 100 ? 76.955 27.617 28.269 1.00 46.41 180 THR A O 1
ATOM 740 N N . GLN A 1 101 ? 77.174 29.846 28.281 1.00 46.97 181 GLN A N 1
ATOM 741 C CA . GLN A 1 101 ? 75.929 30.013 29.014 1.00 44.22 181 GLN A CA 1
ATOM 742 C C . GLN A 1 101 ? 74.785 29.324 28.290 1.00 47.24 181 GLN A C 1
ATOM 743 O O . GLN A 1 101 ? 74.014 28.569 28.897 1.00 48.06 181 GLN A O 1
ATOM 749 N N . LEU A 1 102 ? 74.660 29.551 26.979 1.00 44.14 182 LEU A N 1
ATOM 750 C CA . LEU A 1 102 ? 73.554 28.940 26.257 1.00 42.36 182 LEU A CA 1
ATOM 751 C C . LEU A 1 102 ? 73.769 27.438 26.098 1.00 43.22 182 LEU A C 1
ATOM 752 O O . LEU A 1 102 ? 72.824 26.647 26.212 1.00 40.27 182 LEU A O 1
ATOM 757 N N . ALA A 1 103 ? 75.015 27.029 25.858 1.00 43.27 183 ALA A N 1
ATOM 758 C CA . ALA A 1 103 ? 75.356 25.612 25.888 1.00 44.64 183 ALA A CA 1
ATOM 759 C C . ALA A 1 103 ? 74.797 24.933 27.139 1.00 47.29 183 ALA A C 1
ATOM 760 O O . ALA A 1 103 ? 74.063 23.942 27.053 1.00 49.50 183 ALA A O 1
ATOM 762 N N . ASP A 1 104 ? 75.151 25.449 28.314 1.00 45.40 184 ASP A N 1
ATOM 763 C CA . ASP A 1 104 ? 74.622 24.910 29.557 1.00 46.61 184 ASP A CA 1
ATOM 764 C C . ASP A 1 104 ? 73.094 24.965 29.576 1.00 47.66 184 ASP A C 1
ATOM 765 O O . ASP A 1 104 ? 72.428 23.955 29.815 1.00 45.91 184 ASP A O 1
ATOM 770 N N . ILE A 1 105 ? 72.518 26.145 29.335 1.00 45.12 185 ILE A N 1
ATOM 771 C CA . ILE A 1 105 ? 71.067 26.305 29.453 1.00 47.11 185 ILE A CA 1
ATOM 772 C C . ILE A 1 105 ? 70.333 25.269 28.609 1.00 51.64 185 ILE A C 1
ATOM 773 O O . ILE A 1 105 ? 69.380 24.623 29.070 1.00 51.57 185 ILE A O 1
ATOM 778 N N . TRP A 1 106 ? 70.744 25.125 27.339 1.00 43.71 186 TRP A N 1
ATOM 779 C CA . TRP A 1 106 ? 70.015 24.305 26.404 1.00 43.64 186 TRP A CA 1
ATOM 780 C C . TRP A 1 106 ? 70.418 22.842 26.457 1.00 47.88 186 TRP A C 1
ATOM 781 O O . TRP A 1 106 ? 69.771 22.013 25.795 1.00 49.85 186 TRP A O 1
ATOM 792 N N . GLU A 1 107 ? 71.463 22.521 27.208 1.00 47.76 187 GLU A N 1
ATOM 793 C CA . GLU A 1 107 ? 72.054 21.188 27.243 1.00 52.06 187 GLU A CA 1
ATOM 794 C C . GLU A 1 107 ? 72.304 20.694 25.822 1.00 52.22 187 GLU A C 1
ATOM 795 O O . GLU A 1 107 ? 71.741 19.706 25.354 1.00 53.25 187 GLU A O 1
ATOM 801 N N . ILE A 1 108 ? 73.170 21.440 25.143 1.00 50.83 188 ILE A N 1
ATOM 802 C CA . ILE A 1 108 ? 73.565 21.203 23.762 1.00 54.39 188 ILE A CA 1
ATOM 803 C C . ILE A 1 108 ? 75.015 21.631 23.594 1.00 50.03 188 ILE A C 1
ATOM 804 O O . ILE A 1 108 ? 75.402 22.708 24.077 1.00 51.78 188 ILE A O 1
ATOM 809 N N . GLY A 1 109 ? 75.790 20.827 22.896 1.00 48.92 189 GLY A N 1
ATOM 810 C CA . GLY A 1 109 ? 77.213 21.109 22.767 1.00 50.82 189 GLY A CA 1
ATOM 811 C C . GLY A 1 109 ? 77.462 22.418 22.052 1.00 49.56 189 GLY A C 1
ATOM 812 O O . GLY A 1 109 ? 76.795 22.764 21.071 1.00 45.14 189 GLY A O 1
ATOM 813 N N . SER A 1 110 ? 78.418 23.185 22.574 1.00 51.92 190 SER A N 1
ATOM 814 C CA . SER A 1 110 ? 78.712 24.481 21.989 1.00 52.06 190 SER A CA 1
ATOM 815 C C . SER A 1 110 ? 79.250 24.388 20.555 1.00 53.82 190 SER A C 1
ATOM 816 O O . SER A 1 110 ? 79.401 25.435 19.912 1.00 56.51 190 SER A O 1
ATOM 819 N N . GLU A 1 111 ? 79.558 23.201 20.021 1.00 52.86 191 GLU A N 1
ATOM 820 C CA . GLU A 1 111 ? 80.027 23.182 18.636 1.00 53.00 191 GLU A CA 1
ATOM 821 C C . GLU A 1 111 ? 78.944 23.657 17.684 1.00 48.55 191 GLU A C 1
ATOM 822 O O . GLU A 1 111 ? 79.265 24.186 16.623 1.00 56.48 191 GLU A O 1
ATOM 828 N N . LYS A 1 112 ? 77.680 23.471 18.044 1.00 48.62 192 LYS A N 1
ATOM 829 C CA . LYS A 1 112 ? 76.541 23.809 17.212 1.00 48.90 192 LYS A CA 1
ATOM 830 C C . LYS A 1 112 ? 76.089 25.249 17.341 1.00 49.46 192 LYS A C 1
ATOM 831 O O . LYS A 1 112 ? 75.066 25.605 16.741 1.00 52.34 192 LYS A O 1
ATOM 837 N N . ILE A 1 113 ? 76.770 26.079 18.121 1.00 49.90 193 ILE A N 1
ATOM 838 C CA . ILE A 1 113 ? 76.245 27.401 18.447 1.00 52.74 193 ILE A CA 1
ATOM 839 C C . ILE A 1 113 ? 77.209 28.455 17.954 1.00 54.98 193 ILE A C 1
ATOM 840 O O . ILE A 1 113 ?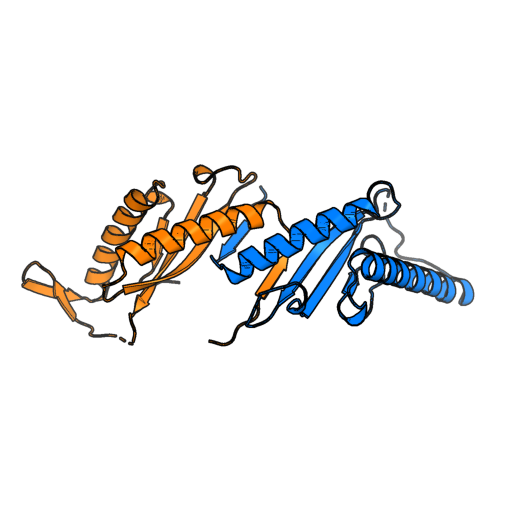 78.377 28.480 18.367 1.00 59.91 193 ILE A O 1
ATOM 845 N N . THR A 1 114 ? 76.722 29.338 17.098 1.00 52.53 194 THR A N 1
ATOM 846 C CA . THR A 1 114 ? 77.443 30.548 16.741 1.00 60.85 194 THR A CA 1
ATOM 847 C C . THR A 1 114 ? 76.803 31.692 17.493 1.00 59.03 194 THR A C 1
ATOM 848 O O . THR A 1 114 ? 75.577 31.794 17.521 1.00 60.37 194 THR A O 1
ATOM 852 N N . VAL A 1 115 ? 77.619 32.557 18.079 1.00 63.01 195 VAL A N 1
ATOM 853 C CA . VAL A 1 115 ? 77.118 33.730 18.786 1.00 64.17 195 VAL A CA 1
ATOM 854 C C . VAL A 1 115 ? 77.587 34.949 18.013 1.00 63.43 195 VAL A C 1
ATOM 855 O O . VAL A 1 115 ? 78.795 35.197 17.919 1.00 67.48 195 VAL A O 1
ATOM 859 N N . HIS A 1 116 ? 76.643 35.711 17.462 1.00 62.05 196 HIS A N 1
ATOM 860 C CA . HIS A 1 116 ? 76.954 36.965 16.781 1.00 68.39 196 HIS A CA 1
ATOM 861 C C . HIS A 1 116 ? 76.689 38.134 17.726 1.00 70.93 196 HIS A C 1
ATOM 862 O O . HIS A 1 116 ? 75.594 38.269 18.285 1.00 71.22 196 HIS A O 1
ATOM 869 N N . MET A 1 117 ? 77.699 38.973 17.902 1.00 81.24 197 MET A N 1
ATOM 870 C CA . MET A 1 117 ? 77.711 39.972 18.962 1.00 85.66 197 MET A CA 1
ATOM 871 C C . MET A 1 117 ? 77.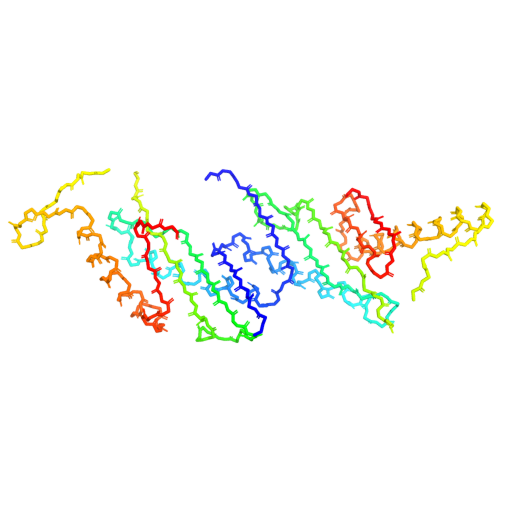371 41.350 18.399 1.00 95.04 197 MET A C 1
ATOM 872 O O . MET A 1 117 ? 78.184 42.272 18.393 1.00 97.68 197 MET A O 1
ATOM 877 N N . GLU A 1 118 ? 76.144 41.494 17.920 1.00 99.15 198 GLU A N 1
ATOM 878 C CA . GLU A 1 118 ? 75.791 42.775 17.333 1.00 101.02 198 GLU A CA 1
ATOM 879 C C . GLU A 1 118 ? 75.497 43.779 18.444 1.00 103.41 198 GLU A C 1
ATOM 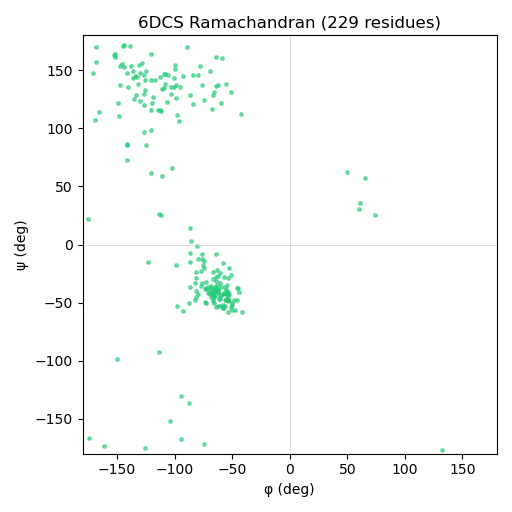880 O O . GLU A 1 118 ? 75.126 43.412 19.566 1.00 99.01 198 GLU A O 1
ATOM 886 N N . GLY A 1 119 ? 75.702 45.057 18.134 1.00 106.23 199 GLY A N 1
ATOM 887 C CA . GLY A 1 119 ? 76.000 45.998 19.194 1.00 108.05 199 GLY A CA 1
ATOM 888 C C . GLY A 1 119 ? 77.416 45.820 19.692 1.00 106.15 199 GLY A C 1
ATOM 889 O O . GLY A 1 119 ? 77.710 46.139 20.854 1.00 106.48 199 GLY A O 1
ATOM 890 N N . GLY A 1 120 ? 78.287 45.286 18.839 1.00 100.96 200 GLY A N 1
ATOM 891 C CA . GLY A 1 120 ? 79.675 45.016 19.171 1.00 102.10 200 GLY A CA 1
ATOM 892 C C . GLY A 1 120 ? 80.390 44.540 17.926 1.00 108.54 200 GLY A C 1
ATOM 893 O O . GLY A 1 120 ? 79.875 44.679 16.816 1.00 108.04 200 GLY A O 1
ATOM 894 N N . GLU A 1 121 ? 81.600 43.972 18.106 1.00 108.06 201 GLU A N 1
ATOM 895 C CA . GLU A 1 121 ? 82.376 43.445 16.964 1.00 104.41 201 GLU A CA 1
ATOM 896 C C . GLU A 1 121 ? 83.056 42.146 17.419 1.00 107.45 201 GLU A C 1
ATOM 897 O O . GLU A 1 121 ? 84.208 42.133 17.870 1.00 102.03 201 GLU A O 1
ATOM 903 N N . SER A 1 122 ? 82.314 41.042 17.291 1.00 105.09 202 SER A N 1
ATOM 904 C CA . SER A 1 122 ? 82.796 39.710 17.645 1.00 93.74 202 SER A CA 1
ATOM 905 C C . SER A 1 122 ? 81.830 38.652 17.120 1.00 87.17 202 SER A C 1
ATOM 906 O O . SER A 1 122 ? 80.730 38.957 16.645 1.00 82.09 202 SER A O 1
ATOM 909 N N . VAL A 1 123 ? 82.273 37.392 17.201 1.00 82.38 203 VAL A N 1
ATOM 910 C CA . VAL A 1 123 ? 81.469 36.235 16.827 1.00 77.15 203 VAL A CA 1
ATOM 911 C C . VAL A 1 123 ? 81.940 35.058 17.663 1.00 72.30 203 VAL A C 1
ATOM 912 O O . VAL A 1 123 ? 83.018 35.085 18.255 1.00 76.17 203 VAL A O 1
ATOM 916 N N . GLY A 1 124 ? 81.112 34.014 17.710 1.00 72.46 204 GLY A N 1
ATOM 917 C CA . GLY A 1 124 ? 81.483 32.744 18.294 1.00 72.14 204 GLY A CA 1
ATOM 918 C C . GLY A 1 124 ? 82.012 31.780 17.250 1.00 75.78 204 GLY A C 1
ATOM 919 O O . GLY A 1 124 ? 82.304 32.153 16.109 1.00 83.44 204 GLY A O 1
ATOM 920 N N . ASN A 1 125 ? 82.136 30.509 17.648 1.00 73.72 205 ASN A N 1
ATOM 921 C CA . ASN A 1 125 ? 82.846 29.517 16.829 1.00 79.57 205 ASN A CA 1
ATOM 922 C C . ASN A 1 125 ? 82.078 29.238 15.532 1.00 78.75 205 ASN A C 1
ATOM 923 O O . ASN A 1 125 ? 80.947 28.734 15.569 1.00 78.68 205 ASN A O 1
ATOM 928 N N . GLU A 1 126 ? 82.709 29.575 14.394 1.00 81.92 206 GLU A N 1
ATOM 929 C CA . GLU A 1 126 ? 82.266 29.359 12.979 1.00 79.39 206 GLU A CA 1
ATOM 930 C C . GLU A 1 126 ? 80.872 29.921 12.594 1.00 75.97 206 GLU A C 1
ATOM 931 O O . GLU A 1 126 ? 80.781 31.008 12.004 1.00 77.02 206 GLU A O 1
ATOM 938 N N . GLY B 1 1 ? 63.059 15.428 -3.026 1.00 73.05 81 GLY B N 1
ATOM 939 C CA . GLY B 1 1 ? 64.403 14.895 -2.868 1.00 78.54 81 GLY B CA 1
ATOM 940 C C . GLY B 1 1 ? 65.056 15.132 -1.501 1.00 83.75 81 GLY B C 1
ATOM 941 O O . GLY B 1 1 ? 64.390 15.193 -0.457 1.00 77.96 81 GLY B O 1
ATOM 942 N N . SER B 1 2 ? 66.382 15.261 -1.511 1.00 82.98 82 SER B N 1
ATOM 943 C CA . SER B 1 2 ? 67.145 15.483 -0.291 1.00 80.34 82 SER B CA 1
ATOM 944 C C . SER B 1 2 ? 67.200 16.974 0.025 1.00 76.54 82 SER B C 1
ATOM 945 O O . SER B 1 2 ? 67.581 17.785 -0.829 1.00 73.34 82 SER B O 1
ATOM 948 N N . HIS B 1 3 ? 66.853 17.333 1.267 1.00 73.93 83 HIS B N 1
ATOM 949 C CA . HIS B 1 3 ? 66.594 18.740 1.554 1.00 70.45 83 HIS B CA 1
ATOM 950 C C . HIS B 1 3 ? 67.405 19.314 2.720 1.00 66.78 83 HIS B C 1
ATOM 951 O O . HIS B 1 3 ? 68.292 18.636 3.256 1.00 66.02 83 HIS B O 1
ATOM 958 N N . MET B 1 4 ? 67.123 20.580 3.073 1.00 61.68 84 MET B N 1
ATOM 959 C CA . MET B 1 4 ? 67.901 21.414 3.995 1.00 61.84 84 MET B CA 1
ATOM 960 C C . MET B 1 4 ? 67.074 22.639 4.411 1.00 56.58 84 MET B C 1
ATOM 961 O O . MET B 1 4 ? 66.753 23.467 3.555 1.00 56.13 84 MET B O 1
ATOM 966 N N . ILE B 1 5 ? 66.687 22.762 5.690 1.00 58.02 85 ILE B N 1
ATOM 967 C CA . ILE B 1 5 ? 65.775 23.812 6.156 1.00 56.84 85 ILE B CA 1
ATOM 968 C C . ILE B 1 5 ? 66.525 24.843 6.993 1.00 54.42 85 ILE B C 1
ATOM 969 O O . ILE B 1 5 ? 67.459 24.508 7.730 1.00 53.79 85 ILE B O 1
ATOM 974 N N . GLU B 1 6 ? 66.089 26.096 6.897 1.00 52.35 86 GLU B N 1
ATOM 975 C CA . GLU B 1 6 ? 66.648 27.189 7.677 1.00 52.57 86 GLU B CA 1
ATOM 976 C C . GLU B 1 6 ? 65.503 28.088 8.100 1.00 54.54 86 GLU B C 1
ATOM 977 O O . GLU B 1 6 ? 64.614 28.377 7.300 1.00 55.44 86 GLU B O 1
ATOM 983 N N . ILE B 1 7 ? 65.500 28.508 9.364 1.00 53.95 87 ILE B N 1
ATOM 984 C CA . ILE B 1 7 ? 64.398 29.276 9.919 1.00 54.44 87 ILE B CA 1
ATOM 985 C C . ILE B 1 7 ? 64.932 30.239 10.964 1.00 56.44 87 ILE B C 1
ATOM 986 O O . ILE B 1 7 ? 65.961 30.011 11.601 1.00 59.39 87 ILE B O 1
ATOM 991 N N . GLN B 1 8 ? 64.196 31.319 11.141 1.00 57.13 88 GLN B N 1
ATOM 992 C CA . GLN B 1 8 ? 64.384 32.259 12.223 1.00 52.71 88 GLN B CA 1
ATOM 993 C C . GLN B 1 8 ? 63.200 32.079 13.164 1.00 57.69 88 GLN B C 1
ATOM 994 O O . GLN B 1 8 ? 62.058 31.976 12.699 1.00 54.80 88 GLN B O 1
ATOM 1000 N N . ALA B 1 9 ? 63.467 32.020 14.478 1.00 56.17 89 ALA B N 1
ATOM 1001 C CA . ALA B 1 9 ? 62.391 31.839 15.441 1.00 57.99 89 ALA B CA 1
ATOM 1002 C C . ALA B 1 9 ? 61.399 32.976 15.327 1.00 58.70 89 ALA B C 1
ATOM 1003 O O . ALA B 1 9 ? 61.759 34.145 15.471 1.00 58.26 89 ALA B O 1
ATOM 1005 N N . SER B 1 10 ? 60.149 32.627 15.058 1.00 59.67 90 SER B N 1
ATOM 1006 C CA . SER B 1 10 ? 59.090 33.619 14.949 1.00 58.59 90 SER B CA 1
ATOM 1007 C C . SER B 1 10 ? 57.803 32.963 15.410 1.00 57.87 90 SER B C 1
ATOM 1008 O O . SER B 1 10 ? 57.390 31.947 14.847 1.00 59.60 90 SER B O 1
ATOM 1011 N N . GLN B 1 11 ? 57.186 33.548 16.432 1.00 59.57 91 GLN B N 1
ATOM 1012 C CA . GLN B 1 11 ? 55.802 33.230 16.767 1.00 60.27 91 GLN B CA 1
ATOM 1013 C C . GLN B 1 11 ? 54.888 33.280 15.533 1.00 58.41 91 GLN B C 1
ATOM 1014 O O . GLN B 1 11 ? 54.077 32.372 15.304 1.00 53.38 91 GLN B O 1
ATOM 1020 N N . ARG B 1 12 ? 54.986 34.349 14.744 1.00 56.33 92 ARG B N 1
ATOM 1021 C CA . ARG B 1 12 ? 54.204 34.419 13.517 1.00 59.29 92 ARG B CA 1
ATOM 1022 C C . ARG B 1 12 ? 54.383 33.139 12.692 1.00 58.96 92 ARG B C 1
ATOM 1023 O O . ARG B 1 12 ? 53.408 32.448 12.358 1.00 56.25 92 ARG B O 1
ATOM 1031 N N . ALA B 1 13 ? 55.636 32.764 12.432 1.00 55.41 93 ALA B N 1
ATOM 1032 C CA . ALA B 1 13 ? 55.912 31.619 11.577 1.00 53.91 93 ALA B CA 1
ATOM 1033 C C . ALA B 1 13 ? 55.451 30.316 12.212 1.00 55.70 93 ALA B C 1
ATOM 1034 O O . ALA B 1 13 ? 55.105 29.368 11.496 1.00 51.80 93 ALA B O 1
ATOM 1036 N N . TYR B 1 14 ? 55.456 30.240 13.546 1.00 57.91 94 TYR B N 1
ATOM 1037 C CA . TYR B 1 14 ? 54.936 29.050 14.211 1.00 57.46 94 TYR B CA 1
ATOM 1038 C C . TYR B 1 14 ? 53.473 28.849 13.850 1.00 55.27 94 TYR B C 1
ATOM 1039 O O . TYR B 1 14 ? 53.068 27.778 13.385 1.00 55.24 94 TYR B O 1
ATOM 1048 N N . ILE B 1 15 ? 52.671 29.886 14.043 1.00 51.40 95 ILE B N 1
ATOM 1049 C CA . ILE B 1 15 ? 51.241 29.759 13.842 1.00 51.91 95 ILE B CA 1
ATOM 1050 C C . ILE B 1 15 ? 50.988 29.493 12.377 1.00 58.73 95 ILE B C 1
ATOM 1051 O O . ILE B 1 15 ? 50.253 28.574 11.996 1.00 57.94 95 ILE B O 1
ATOM 1056 N N . LEU B 1 16 ? 51.681 30.256 11.538 1.00 59.16 96 LEU B N 1
ATOM 1057 C CA . LEU B 1 16 ? 51.472 30.217 10.107 1.00 54.60 96 LEU B CA 1
ATOM 1058 C C . LEU B 1 16 ? 51.690 28.810 9.567 1.00 57.24 96 LEU B C 1
ATOM 105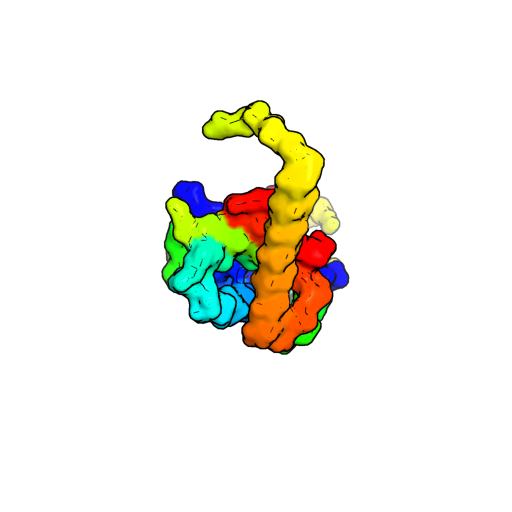9 O O . LEU B 1 16 ? 50.799 28.224 8.940 1.00 59.55 96 LEU B O 1
ATOM 1064 N N . GLU B 1 17 ? 52.859 28.227 9.841 1.00 56.67 97 GLU B N 1
ATOM 1065 C CA . GLU B 1 17 ? 53.094 26.853 9.411 1.00 56.12 97 GLU B CA 1
ATOM 1066 C C . GLU B 1 17 ? 52.033 25.903 9.961 1.00 58.35 97 GLU B C 1
ATOM 1067 O O . GLU B 1 17 ? 51.744 24.876 9.338 1.00 57.18 97 GLU B O 1
ATOM 1073 N N . GLU B 1 18 ? 51.436 26.211 11.117 1.00 57.99 98 GLU B N 1
ATOM 1074 C CA . GLU B 1 18 ? 50.361 25.352 11.598 1.00 57.94 98 GLU B CA 1
ATOM 1075 C C . GLU B 1 18 ? 49.161 25.445 10.670 1.00 54.44 98 GLU B C 1
ATOM 1076 O O . GLU B 1 18 ? 48.524 24.433 10.351 1.00 52.10 98 GLU B O 1
ATOM 1082 N N . MET B 1 19 ? 48.844 26.661 10.222 1.00 54.08 99 MET B N 1
ATOM 1083 C CA . MET B 1 19 ? 47.791 26.835 9.226 1.00 57.32 99 MET B CA 1
ATOM 1084 C C . MET B 1 19 ? 48.226 26.250 7.893 1.00 53.79 99 MET B C 1
ATOM 1085 O O . MET B 1 19 ? 47.482 25.495 7.249 1.00 50.76 99 MET B O 1
ATOM 1090 N N . ALA B 1 20 ? 49.464 26.549 7.503 1.00 53.97 100 ALA B N 1
ATOM 1091 C CA . ALA B 1 20 ? 50.048 25.957 6.311 1.00 49.77 100 ALA B CA 1
ATOM 1092 C C . ALA B 1 20 ? 49.798 24.458 6.245 1.00 49.27 100 ALA B C 1
ATOM 1093 O O . ALA B 1 20 ? 49.386 23.939 5.200 1.00 55.32 100 ALA B O 1
ATOM 1095 N N . VAL B 1 21 ? 50.038 23.745 7.335 1.00 45.41 101 VAL B N 1
ATOM 1096 C CA . VAL B 1 21 ? 49.893 22.300 7.306 1.00 47.92 101 VAL B CA 1
ATOM 1097 C C . VAL B 1 21 ? 48.433 21.899 7.278 1.00 50.39 101 VAL B C 1
ATOM 1098 O O . VAL B 1 21 ? 48.059 20.921 6.622 1.00 52.47 101 VAL B O 1
ATOM 1102 N N . GLN B 1 22 ? 47.588 22.608 8.012 1.00 46.55 102 GLN B N 1
ATOM 1103 C CA . GLN B 1 22 ? 46.179 22.271 7.958 1.00 49.15 102 GLN B CA 1
ATOM 1104 C C . GLN B 1 22 ? 45.657 22.431 6.541 1.00 53.25 102 GLN B C 1
ATOM 1105 O O . GLN B 1 22 ? 45.005 21.525 6.006 1.00 52.83 102 GLN B O 1
ATOM 1111 N N . LEU B 1 23 ? 45.978 23.562 5.897 1.00 52.59 103 LEU B N 1
ATOM 1112 C CA . LEU B 1 23 ? 45.575 23.794 4.514 1.00 49.27 103 LEU B CA 1
ATOM 1113 C C . LEU B 1 23 ? 46.064 22.678 3.600 1.00 50.69 103 LEU B C 1
ATOM 1114 O O . LEU B 1 23 ? 45.282 22.101 2.843 1.00 53.55 103 LEU B O 1
ATOM 1119 N N . LYS B 1 24 ? 47.358 22.370 3.632 1.00 44.44 104 LYS B N 1
ATOM 1120 C CA . LYS B 1 24 ? 47.842 21.297 2.772 1.00 48.62 104 LYS B CA 1
ATOM 1121 C C . LYS B 1 24 ? 47.070 20.010 3.013 1.00 49.47 104 LYS B C 1
ATOM 1122 O O . LYS B 1 24 ? 46.699 19.313 2.070 1.00 55.61 104 LYS B O 1
ATOM 1128 N N . LYS B 1 25 ? 46.797 19.687 4.268 1.00 52.38 105 LYS B N 1
ATOM 1129 C CA . LYS B 1 25 ? 46.101 18.441 4.563 1.00 49.50 105 LYS B CA 1
ATOM 1130 C C . LYS B 1 25 ? 44.674 18.467 4.046 1.00 53.64 105 LYS B C 1
ATOM 1131 O O . LYS B 1 25 ? 44.068 17.415 3.817 1.00 54.94 105 LYS B O 1
ATOM 1137 N N . LYS B 1 26 ? 44.103 19.650 3.872 1.00 50.43 106 LYS B N 1
ATOM 1138 C 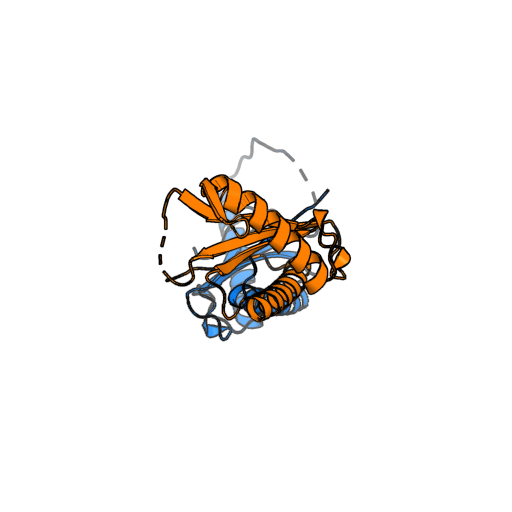CA . LYS B 1 26 ? 42.726 19.683 3.398 1.00 57.28 106 LYS B CA 1
ATOM 1139 C C . LYS B 1 26 ? 42.651 19.515 1.875 1.00 52.72 106 LYS B C 1
ATOM 1140 O O . LYS B 1 26 ? 41.832 18.735 1.368 1.00 50.53 106 LYS B O 1
ATOM 1146 N N . ALA B 1 27 ? 43.508 20.229 1.138 1.00 51.88 107 ALA B N 1
ATOM 1147 C CA . ALA B 1 27 ? 43.514 20.134 -0.323 1.00 55.23 107 ALA B CA 1
ATOM 1148 C C . ALA B 1 27 ? 43.909 18.739 -0.785 1.00 54.81 107 ALA B C 1
ATOM 1149 O O . ALA B 1 27 ? 43.180 18.111 -1.562 1.00 55.88 107 ALA B O 1
ATOM 1151 N N . GLU B 1 28 ? 45.060 18.231 -0.310 1.00 51.35 108 GLU B N 1
ATOM 1152 C CA . GLU B 1 28 ? 45.435 16.852 -0.628 1.00 55.26 108 GLU B CA 1
ATOM 1153 C C . GLU B 1 28 ? 44.258 15.894 -0.481 1.00 53.74 108 GLU B C 1
ATOM 1154 O O . GLU B 1 28 ? 44.068 15.015 -1.320 1.00 55.60 108 GLU B O 1
ATOM 1160 N N . GLU B 1 29 ? 43.441 16.055 0.547 1.00 52.94 109 GLU B N 1
ATOM 1161 C CA . GLU B 1 29 ? 42.305 15.157 0.667 1.00 55.43 109 GLU B CA 1
ATOM 1162 C C . GLU B 1 29 ? 41.344 15.278 -0.506 1.00 56.65 109 GLU B C 1
ATOM 1163 O O . GLU B 1 29 ? 40.814 14.260 -0.970 1.00 59.94 109 GLU B O 1
ATOM 1169 N N . ARG B 1 30 ? 41.104 16.489 -1.007 1.00 48.78 110 ARG B N 1
ATOM 1170 C CA . ARG B 1 30 ? 40.171 16.622 -2.113 1.00 52.70 110 ARG B CA 1
ATOM 1171 C C . ARG B 1 30 ? 40.769 16.142 -3.436 1.00 56.51 110 ARG B C 1
ATOM 1172 O O . ARG B 1 30 ? 40.027 15.816 -4.372 1.00 56.76 110 ARG B O 1
ATOM 1180 N N . PHE B 1 31 ? 42.095 16.071 -3.534 1.00 56.21 111 PHE B N 1
ATOM 1181 C CA . PHE B 1 31 ? 42.762 15.734 -4.776 1.00 51.11 111 PHE B CA 1
ATOM 1182 C C . PHE B 1 31 ? 43.473 14.413 -4.684 1.00 49.47 111 PHE B C 1
ATOM 1183 O O . PHE B 1 31 ? 44.436 14.172 -5.409 1.00 63.60 111 PHE B O 1
ATOM 1191 N N . SER B 1 32 ? 43.003 13.546 -3.818 1.00 52.72 112 SER B N 1
ATOM 1192 C CA . SER B 1 32 ? 43.742 12.326 -3.581 1.00 59.98 112 SER B CA 1
ATOM 1193 C C . SER B 1 32 ? 43.894 11.581 -4.896 1.00 54.71 112 SER B C 1
ATOM 1194 O O . SER B 1 32 ? 44.992 11.146 -5.267 1.00 58.60 112 SER B O 1
ATOM 1197 N N . HIS B 1 33 ? 42.818 11.537 -5.669 1.00 55.62 113 HIS B N 1
ATOM 1198 C CA . HIS B 1 33 ? 42.779 10.720 -6.873 1.00 61.03 113 HIS B CA 1
ATOM 1199 C C . HIS B 1 33 ? 42.740 11.527 -8.183 1.00 61.84 113 HIS B C 1
ATOM 1200 O O . HIS B 1 33 ? 42.275 11.009 -9.200 1.00 60.58 113 HIS B O 1
ATOM 1207 N N . ASP B 1 34 ? 43.237 12.769 -8.217 1.00 59.45 114 ASP B N 1
ATOM 1208 C CA . ASP B 1 34 ? 43.340 13.416 -9.526 1.00 65.32 114 ASP B CA 1
ATOM 1209 C C . ASP B 1 34 ? 44.672 13.136 -10.201 1.00 66.67 114 ASP B C 1
ATOM 1210 O O . ASP B 1 34 ? 45.632 12.644 -9.604 1.00 66.83 114 ASP B O 1
ATOM 1215 N N . GLU B 1 35 ? 44.723 13.517 -11.471 1.00 68.17 115 GLU B N 1
ATOM 1216 C CA . GLU B 1 35 ? 46.000 13.665 -12.150 1.00 70.45 115 GLU B CA 1
ATOM 1217 C C . GLU B 1 35 ? 46.889 14.668 -11.428 1.00 70.35 115 GLU B C 1
ATOM 1218 O O . GLU B 1 35 ? 48.103 14.711 -11.667 1.00 74.40 115 GLU B O 1
ATOM 1224 N N . TYR B 1 36 ? 46.310 15.477 -10.549 1.00 67.34 116 TYR B N 1
ATOM 1225 C CA . TYR B 1 36 ? 47.017 16.593 -9.947 1.00 68.76 116 TYR B CA 1
ATOM 1226 C C . TYR B 1 36 ? 47.368 16.303 -8.507 1.00 68.24 116 TYR B C 1
ATOM 1227 O O . TYR B 1 36 ? 46.484 16.039 -7.678 1.00 68.82 116 TYR B O 1
ATOM 1236 N N . LYS B 1 37 ? 48.649 16.368 -8.205 1.00 64.63 117 LYS B N 1
ATOM 1237 C CA . LYS B 1 37 ? 49.026 16.535 -6.822 1.00 67.15 117 LYS B CA 1
ATOM 1238 C C . LYS B 1 37 ? 49.184 18.021 -6.555 1.00 65.17 117 LYS B C 1
ATOM 1239 O O . LYS B 1 37 ? 49.604 18.800 -7.415 1.00 59.61 117 LYS B O 1
ATOM 1245 N N . VAL B 1 38 ? 48.813 18.411 -5.349 1.00 66.68 118 VAL B N 1
ATOM 1246 C CA . VAL B 1 38 ? 49.037 19.764 -4.882 1.00 63.34 118 VAL B CA 1
ATOM 1247 C C . VAL B 1 38 ? 50.454 19.841 -4.336 1.00 58.94 118 VAL B C 1
ATOM 1248 O O . VAL B 1 38 ? 50.825 19.073 -3.448 1.00 57.29 118 VAL B O 1
ATOM 1252 N N . GLY B 1 39 ? 51.264 20.723 -4.920 1.00 60.32 119 GLY B N 1
ATOM 1253 C CA . GLY B 1 39 ? 52.675 20.776 -4.624 1.00 53.18 119 GLY B CA 1
ATOM 1254 C C . GLY B 1 39 ? 52.944 21.799 -3.550 1.00 56.75 119 GLY B C 1
ATOM 1255 O O . GLY B 1 3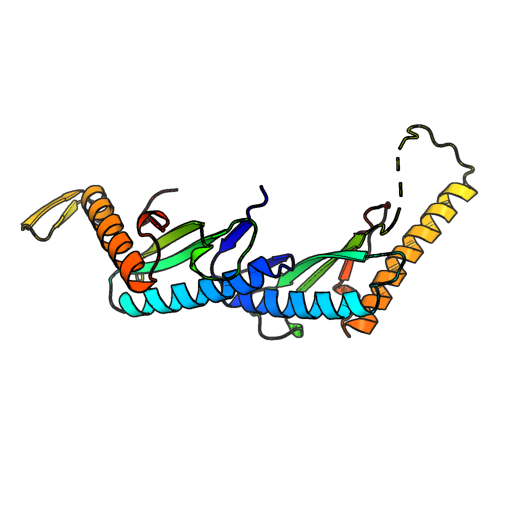9 ? 52.250 21.820 -2.539 1.00 61.87 119 GLY B O 1
ATOM 1256 N N . ARG B 1 40 ? 53.908 22.679 -3.769 1.00 53.37 120 ARG B N 1
ATOM 1257 C CA . ARG B 1 40 ? 54.356 23.591 -2.743 1.00 53.44 120 ARG B CA 1
ATOM 1258 C C . ARG B 1 40 ? 53.360 24.735 -2.543 1.00 58.08 120 ARG B C 1
ATOM 1259 O O . ARG B 1 40 ? 52.808 25.264 -3.509 1.00 59.39 120 ARG B O 1
ATOM 1267 N N . ILE B 1 41 ? 53.108 25.080 -1.265 1.00 64.61 121 ILE B N 1
ATOM 1268 C CA . ILE B 1 41 ? 52.185 26.137 -0.836 1.00 53.38 121 ILE B CA 1
ATOM 1269 C C . ILE B 1 41 ? 53.012 27.263 -0.241 1.00 56.09 121 ILE B C 1
ATOM 1270 O O . ILE B 1 41 ? 53.884 27.000 0.593 1.00 55.01 121 ILE B O 1
ATOM 1275 N N . LYS B 1 42 ? 52.721 28.510 -0.627 1.00 56.72 122 LYS B N 1
ATOM 1276 C CA . LYS B 1 42 ? 53.367 29.667 -0.000 1.00 56.01 122 LYS B CA 1
ATOM 1277 C C . LYS B 1 42 ? 52.298 30.630 0.512 1.00 57.86 122 LYS B C 1
ATOM 1278 O O . LYS B 1 42 ? 51.328 30.921 -0.202 1.00 59.90 122 LYS B O 1
ATOM 1284 N N . LEU B 1 43 ? 52.463 31.085 1.767 1.00 56.93 123 LEU B N 1
ATOM 1285 C CA . LEU B 1 43 ? 51.564 32.011 2.453 1.00 55.84 123 LEU B CA 1
ATOM 1286 C C . LEU B 1 43 ? 52.287 33.288 2.873 1.00 59.64 123 LEU B C 1
ATOM 1287 O O . LEU B 1 43 ? 53.437 33.254 3.331 1.00 57.51 123 LEU B O 1
ATOM 1292 N N . THR B 1 44 ? 51.588 34.415 2.760 1.00 55.18 124 THR B N 1
ATOM 1293 C CA . THR B 1 44 ? 52.136 35.701 3.160 1.00 61.07 124 THR B CA 1
ATOM 1294 C C . THR B 1 44 ? 51.184 36.375 4.133 1.00 71.18 124 THR B C 1
ATOM 1295 O O . THR B 1 44 ? 49.959 36.253 3.997 1.00 68.05 124 THR B O 1
ATOM 1299 N N . ALA B 1 45 ? 51.756 37.112 5.096 1.00 72.58 125 ALA B N 1
ATOM 1300 C CA . ALA B 1 45 ? 51.026 37.524 6.287 1.00 69.92 125 ALA B CA 1
ATOM 1301 C C . ALA B 1 45 ? 51.437 38.918 6.732 1.00 78.84 125 ALA B C 1
ATOM 1302 O O . ALA B 1 45 ? 52.565 39.369 6.502 1.00 80.46 125 ALA B O 1
ATOM 1304 N N . GLY B 1 46 ? 50.507 39.592 7.393 1.00 76.37 126 GLY B N 1
ATOM 1305 C CA . GLY B 1 46 ? 50.734 40.977 7.716 1.00 80.06 126 GLY B CA 1
ATOM 1306 C C . GLY B 1 46 ? 51.469 41.187 9.018 1.00 85.35 126 GLY B C 1
ATOM 1307 O O . GLY B 1 46 ? 52.447 40.499 9.345 1.00 85.66 126 GLY B O 1
ATOM 1308 N N . GLU B 1 47 ? 50.968 42.147 9.779 1.00 83.30 127 GLU B N 1
ATOM 1309 C CA . GLU B 1 47 ? 51.603 42.590 11.005 1.00 86.11 127 GLU B CA 1
ATOM 1310 C C . GLU B 1 47 ? 51.274 41.692 12.196 1.00 80.42 127 GLU B C 1
ATOM 1311 O O . GLU B 1 47 ? 52.133 41.484 13.061 1.00 78.75 127 GLU B O 1
ATOM 1317 N N . LYS B 1 48 ? 50.070 41.123 12.241 1.00 70.52 128 LYS B N 1
ATOM 1318 C CA . LYS B 1 48 ? 49.667 40.216 13.304 1.00 70.59 128 LYS B CA 1
ATOM 1319 C C . LYS B 1 48 ? 49.121 38.942 12.686 1.00 74.55 128 LYS B C 1
ATOM 1320 O O . LYS B 1 48 ? 48.663 38.940 11.541 1.00 73.50 128 LYS B O 1
ATOM 1326 N N . VAL B 1 49 ? 49.169 37.849 13.448 1.00 76.33 129 VAL B N 1
ATOM 1327 C CA . VAL B 1 49 ? 48.828 36.543 12.891 1.00 74.58 129 VAL B CA 1
ATOM 1328 C C . VAL B 1 49 ? 48.046 35.722 13.919 1.00 69.39 129 VAL B C 1
ATOM 1329 O O . VAL B 1 49 ? 48.552 34.753 14.491 1.00 68.17 129 VAL B O 1
ATOM 1333 N N . ASP B 1 50 ? 46.789 36.103 14.144 1.00 71.09 130 ASP B N 1
ATOM 1334 C CA . ASP B 1 50 ? 45.964 35.450 15.149 1.00 73.44 130 ASP B CA 1
ATOM 1335 C C . ASP B 1 50 ? 45.244 34.254 14.568 1.00 72.76 130 ASP B C 1
ATOM 1336 O O . ASP B 1 50 ? 45.253 33.166 15.149 1.00 78.78 130 ASP B O 1
ATOM 1341 N N . SER B 1 51 ? 44.587 34.461 13.438 1.00 70.61 131 SER B N 1
ATOM 1342 C CA . SER B 1 51 ? 43.694 33.465 12.898 1.00 72.53 131 SER B CA 1
ATOM 1343 C C . SER B 1 51 ? 43.804 33.489 11.383 1.00 75.51 131 SER B C 1
ATOM 1344 O O . SER B 1 51 ? 44.434 34.370 10.777 1.00 69.76 131 SER B O 1
ATOM 1347 N N . GLU B 1 52 ? 43.152 32.497 10.788 1.00 74.53 132 GLU B N 1
ATOM 1348 C CA . GLU B 1 52 ? 43.335 32.172 9.389 1.00 70.31 132 GLU B CA 1
ATOM 1349 C C . GLU B 1 52 ? 42.955 33.330 8.452 1.00 70.62 132 GLU B C 1
ATOM 1350 O O . GLU B 1 52 ? 43.487 33.416 7.346 1.00 71.75 132 GLU B O 1
ATOM 1356 N N . GLU B 1 53 ? 42.087 34.244 8.878 1.00 69.69 133 GLU B N 1
ATOM 1357 C CA . GLU B 1 53 ? 41.696 35.376 8.049 1.00 69.96 133 GLU B CA 1
ATOM 1358 C C . GLU B 1 53 ? 42.760 36.456 7.974 1.00 68.40 133 GLU B C 1
ATOM 1359 O O . GLU B 1 53 ? 42.667 37.339 7.110 1.00 67.09 133 GLU B O 1
ATOM 1365 N N . ASP B 1 54 ? 43.781 36.397 8.827 1.00 67.31 134 ASP B N 1
ATOM 1366 C CA . ASP B 1 54 ? 44.890 37.328 8.697 1.00 67.28 134 ASP B CA 1
ATOM 1367 C C . ASP B 1 54 ? 45.808 36.964 7.553 1.00 69.18 134 ASP B C 1
ATOM 1368 O O . ASP B 1 54 ? 46.726 37.734 7.250 1.00 68.26 134 ASP B O 1
ATOM 1373 N N . ILE B 1 55 ? 45.599 35.793 6.940 1.00 68.72 135 ILE B N 1
ATOM 1374 C CA . ILE B 1 55 ? 46.354 35.421 5.749 1.00 63.99 135 ILE B CA 1
ATOM 1375 C C . ILE B 1 55 ? 45.979 36.366 4.618 1.00 70.73 135 ILE B C 1
ATOM 1376 O O . ILE B 1 55 ? 44.790 36.590 4.354 1.00 75.63 135 ILE B O 1
ATOM 1381 N N . LYS B 1 56 ? 46.992 36.916 3.932 1.00 70.81 136 LYS B N 1
ATOM 1382 C CA . LYS B 1 56 ? 46.766 37.850 2.829 1.00 65.16 136 LYS B CA 1
ATOM 1383 C C . LYS B 1 56 ? 46.841 37.206 1.465 1.00 70.50 136 LYS B C 1
ATOM 1384 O O . LYS B 1 56 ? 45.913 37.358 0.678 1.00 77.77 136 LYS B O 1
ATOM 1390 N N . THR B 1 57 ? 47.911 36.491 1.155 1.00 68.00 137 THR B N 1
ATOM 1391 C CA . THR B 1 57 ? 48.041 35.869 -0.152 1.00 62.71 137 THR B CA 1
ATOM 1392 C C . THR B 1 57 ? 48.473 34.427 0.001 1.00 61.69 137 THR B C 1
ATOM 1393 O O . THR B 1 57 ? 49.243 34.096 0.910 1.00 60.47 137 THR B O 1
ATOM 1397 N N . ILE B 1 58 ? 47.953 33.572 -0.885 1.00 62.36 138 ILE B N 1
ATOM 1398 C CA . ILE B 1 58 ? 48.348 32.172 -0.982 1.00 58.76 138 ILE B CA 1
ATOM 1399 C C . ILE B 1 58 ? 48.634 31.829 -2.428 1.00 61.61 138 ILE B C 1
ATOM 1400 O O . ILE B 1 58 ? 47.893 32.242 -3.329 1.00 66.26 138 ILE B O 1
ATOM 1405 N N . SER B 1 59 ? 49.703 31.072 -2.652 1.00 61.77 139 SER B N 1
ATOM 1406 C CA . SER B 1 59 ? 50.057 30.563 -3.965 1.00 57.21 139 SER B CA 1
ATOM 1407 C C . SER B 1 59 ? 50.237 29.067 -3.857 1.00 56.12 139 SER B C 1
ATOM 1408 O O . SER B 1 59 ? 51.087 28.602 -3.101 1.00 61.59 139 SER B O 1
ATOM 1411 N N . VAL B 1 60 ? 49.448 28.328 -4.613 1.00 59.78 140 VAL B N 1
ATOM 1412 C CA . VAL B 1 60 ? 49.528 26.877 -4.696 1.00 63.70 140 VAL B CA 1
ATOM 1413 C C . VAL B 1 60 ? 50.105 26.478 -6.048 1.00 59.51 140 VAL B C 1
ATOM 1414 O O . VAL B 1 60 ? 49.734 27.050 -7.071 1.00 55.53 140 VAL B O 1
ATOM 1418 N N . TYR B 1 61 ? 50.996 25.494 -6.050 1.00 59.74 141 TYR B N 1
ATOM 1419 C CA . TYR B 1 61 ? 51.573 24.953 -7.275 1.00 59.69 141 TYR B CA 1
ATOM 1420 C C . TYR B 1 61 ? 51.055 23.531 -7.436 1.00 59.51 141 TYR B C 1
ATOM 1421 O O . TYR B 1 61 ? 51.360 22.664 -6.615 1.00 59.77 141 TYR B O 1
ATOM 1430 N N . MET B 1 62 ? 50.272 23.284 -8.482 1.00 58.30 142 MET B N 1
ATOM 1431 C CA . MET B 1 62 ? 49.847 21.924 -8.775 1.00 59.50 142 MET B CA 1
ATOM 1432 C C . MET B 1 62 ? 50.924 21.206 -9.579 1.00 62.66 142 MET B C 1
ATOM 1433 O O . MET B 1 62 ? 51.623 21.815 -10.389 1.00 65.90 142 MET B O 1
ATOM 1438 N N . ALA B 1 63 ? 51.071 19.908 -9.343 1.00 68.98 143 ALA B N 1
ATOM 1439 C CA . ALA B 1 63 ? 52.126 19.133 -9.975 1.00 67.76 143 ALA B CA 1
ATOM 1440 C C . ALA B 1 63 ? 51.567 17.851 -10.584 1.00 72.87 143 ALA B C 1
ATOM 1441 O O . ALA B 1 63 ? 50.527 17.349 -10.140 1.00 70.86 143 ALA B O 1
ATOM 1443 N N . PRO B 1 64 ? 52.227 17.302 -11.611 1.00 79.11 144 PRO B N 1
ATOM 1444 C CA . PRO B 1 64 ? 51.776 16.022 -12.171 1.00 73.15 144 PRO B CA 1
ATOM 1445 C C . PRO B 1 64 ? 51.895 14.896 -11.160 1.00 73.69 144 PRO B C 1
ATOM 1446 O O . PRO B 1 64 ? 52.903 14.774 -10.457 1.00 78.79 144 PRO B O 1
ATOM 1450 N N . SER B 1 65 ? 50.850 14.070 -11.099 1.00 71.01 145 SER B N 1
ATOM 1451 C CA . SER B 1 65 ? 50.823 12.917 -10.208 1.00 72.27 145 SER B CA 1
ATOM 1452 C C . SER B 1 65 ? 52.136 12.138 -10.257 1.00 72.70 145 SER B C 1
ATOM 1453 O O . SER B 1 65 ? 52.618 11.670 -9.225 1.00 86.36 145 SER B O 1
ATOM 1456 N N . SER B 1 66 ? 52.742 12.026 -11.435 1.00 82.12 146 SER B N 1
ATOM 1457 C CA . SER B 1 66 ? 53.989 11.279 -11.611 1.00 83.95 146 SER B CA 1
ATOM 1458 C C . SER B 1 66 ? 54.523 11.413 -13.051 1.00 76.75 146 SER B C 1
ATOM 1459 O O . SER B 1 66 ? 55.314 12.319 -13.353 1.00 74.43 146 SER B O 1
ATOM 1462 N N . VAL B 1 73 ? 54.031 17.514 -21.562 1.00 83.55 153 VAL B N 1
ATOM 1463 C CA . VAL B 1 73 ? 52.642 17.066 -21.707 1.00 89.41 153 VAL B CA 1
ATOM 1464 C C . VAL B 1 73 ? 52.033 17.454 -23.073 1.00 90.92 153 VAL B C 1
ATOM 1465 O O . VAL B 1 73 ? 52.502 18.416 -23.701 1.00 84.92 153 VAL B O 1
ATOM 1469 N N . ALA B 1 74 ? 50.986 16.712 -23.497 1.00 89.09 154 ALA B N 1
ATOM 1470 C CA . ALA B 1 74 ? 50.412 16.841 -24.837 1.00 83.31 154 ALA B CA 1
ATOM 1471 C C . ALA B 1 74 ? 49.993 18.270 -25.122 1.00 81.10 154 ALA B C 1
ATOM 1472 O O . ALA B 1 74 ? 49.368 18.929 -24.257 1.00 85.43 154 ALA B O 1
ATOM 1474 N N . PRO B 1 75 ? 50.240 18.803 -26.328 1.00 77.75 155 PRO B N 1
ATOM 1475 C CA . PRO B 1 75 ? 50.020 20.223 -26.595 1.00 69.89 155 PRO B CA 1
ATOM 1476 C C . PRO B 1 75 ? 48.565 20.576 -26.866 1.00 68.90 155 PRO B C 1
ATOM 1477 O O . PRO B 1 75 ? 48.221 21.767 -26.885 1.00 65.48 155 PRO B O 1
ATOM 1481 N N . VAL B 1 76 ? 47.708 19.581 -27.083 1.00 69.01 156 VAL B N 1
ATOM 1482 C CA . VAL B 1 76 ? 46.323 19.815 -27.467 1.00 71.86 156 VAL B CA 1
ATOM 1483 C C . VAL B 1 76 ? 45.469 18.775 -26.744 1.00 65.24 156 VAL B C 1
ATOM 1484 O O . VAL B 1 76 ? 45.920 17.662 -26.455 1.00 66.62 156 VAL B O 1
ATOM 1488 N N . HIS B 1 77 ? 44.242 19.164 -26.405 1.00 69.48 157 HIS B N 1
ATOM 1489 C CA . HIS B 1 77 ? 43.389 18.348 -25.544 1.00 72.81 157 HIS B CA 1
ATOM 1490 C C . HIS B 1 77 ? 41.933 18.505 -25.971 1.00 68.42 157 HIS B C 1
ATOM 1491 O O . HIS B 1 77 ? 41.551 19.525 -26.547 1.00 66.15 157 HIS B O 1
ATOM 1498 N N . ILE B 1 78 ? 41.123 17.496 -25.668 1.00 68.73 158 ILE B N 1
ATOM 1499 C CA . ILE B 1 78 ? 39.675 17.549 -25.868 1.00 69.91 158 ILE B CA 1
ATOM 1500 C C . ILE B 1 78 ? 39.009 17.920 -24.542 1.00 69.06 158 ILE B C 1
ATOM 1501 O O . ILE B 1 78 ? 38.980 17.107 -23.616 1.00 67.38 158 ILE B O 1
ATOM 1506 N N . ASP B 1 79 ? 38.422 19.112 -24.457 1.00 66.20 159 ASP B N 1
ATOM 1507 C CA . ASP B 1 79 ? 37.714 19.491 -23.248 1.00 69.45 159 ASP B CA 1
ATOM 1508 C C . ASP B 1 79 ? 36.393 18.741 -23.203 1.00 69.42 159 ASP B C 1
ATOM 1509 O O . ASP B 1 79 ? 36.117 17.845 -24.002 1.00 65.84 159 ASP B O 1
ATOM 1514 N N . THR B 1 80 ? 35.562 19.109 -22.236 1.00 71.44 160 THR B N 1
ATOM 1515 C CA . THR B 1 80 ? 34.327 18.387 -22.003 1.00 72.38 160 THR B CA 1
ATOM 1516 C C . THR B 1 80 ? 33.271 18.694 -23.054 1.00 72.96 160 THR B C 1
ATOM 1517 O O . THR B 1 80 ? 32.270 17.973 -23.140 1.00 75.87 160 THR B O 1
ATOM 1521 N N . ASP B 1 81 ? 33.468 19.754 -23.841 1.00 75.56 161 ASP B N 1
ATOM 1522 C CA . ASP B 1 81 ? 32.587 20.118 -24.945 1.00 75.56 161 ASP B CA 1
ATOM 1523 C C . ASP B 1 81 ? 32.953 19.404 -26.255 1.00 73.12 161 ASP B C 1
ATOM 1524 O O . ASP B 1 81 ? 32.469 19.801 -27.328 1.00 76.18 161 ASP B O 1
ATOM 1529 N N . HIS B 1 82 ? 33.789 18.362 -26.184 1.00 70.10 162 HIS B N 1
ATOM 1530 C CA . HIS B 1 82 ? 34.183 17.549 -27.341 1.00 68.70 162 HIS B CA 1
ATOM 1531 C C . HIS B 1 82 ? 34.901 18.383 -28.405 1.00 66.73 162 HIS B C 1
ATOM 1532 O O . HIS B 1 82 ? 34.752 18.143 -29.602 1.00 66.58 162 HIS B O 1
ATOM 1539 N N . ALA B 1 83 ? 35.693 19.353 -27.985 1.00 62.29 163 ALA B N 1
ATOM 1540 C CA . ALA B 1 83 ? 36.420 20.195 -28.911 1.00 57.50 163 ALA B CA 1
ATOM 1541 C C . ALA B 1 83 ? 37.901 20.182 -28.570 1.00 62.47 163 ALA B C 1
ATOM 1542 O O . ALA B 1 83 ? 38.268 20.178 -27.393 1.00 63.82 163 ALA B O 1
ATOM 1544 N N . TYR B 1 84 ? 38.764 20.175 -29.589 1.00 61.70 164 TYR B N 1
ATOM 1545 C CA . TYR B 1 84 ? 40.177 20.384 -29.311 1.00 59.69 164 TYR B CA 1
ATOM 1546 C C . TYR B 1 84 ? 40.365 21.729 -28.629 1.00 64.66 164 TYR B C 1
ATOM 1547 O O . TYR B 1 84 ? 39.498 22.610 -28.682 1.00 64.01 164 TYR B O 1
ATOM 1556 N N . VAL B 1 85 ? 41.496 21.882 -27.961 1.00 63.10 165 VAL B N 1
ATOM 1557 C CA . VAL B 1 85 ? 41.756 23.129 -27.273 1.00 61.68 165 VAL B CA 1
ATOM 1558 C C . VAL B 1 85 ? 43.191 23.109 -26.789 1.00 65.02 165 VAL B C 1
ATOM 1559 O O . VAL B 1 85 ? 43.740 22.045 -26.473 1.00 63.43 165 VAL B O 1
ATOM 1563 N N . THR B 1 86 ? 43.816 24.282 -26.755 1.00 67.54 166 THR B N 1
ATOM 1564 C CA . THR B 1 86 ? 45.219 24.338 -26.384 1.00 66.24 166 THR B CA 1
ATOM 1565 C C . THR B 1 86 ? 45.382 23.993 -24.915 1.00 63.16 166 THR B C 1
ATOM 1566 O O . THR B 1 86 ? 44.474 24.199 -24.109 1.00 68.38 166 THR B O 1
ATOM 1570 N N . LYS B 1 87 ? 46.531 23.406 -24.585 1.00 63.76 167 LYS B N 1
ATOM 1571 C CA . LYS B 1 87 ? 46.786 22.994 -23.210 1.00 66.54 167 LYS B CA 1
ATOM 1572 C C . LYS B 1 87 ? 46.829 24.202 -22.287 1.00 65.90 167 LYS B C 1
ATOM 1573 O O . LYS B 1 87 ? 46.440 24.118 -21.117 1.00 58.94 167 LYS B O 1
ATOM 1579 N N . GLU B 1 88 ? 47.278 25.338 -22.811 1.00 64.64 168 GLU B N 1
ATOM 1580 C CA . GLU B 1 88 ? 47.187 26.578 -22.064 1.00 62.10 168 GLU B CA 1
ATOM 1581 C C . GLU B 1 88 ? 45.744 26.872 -21.691 1.00 62.00 168 GLU B C 1
ATOM 1582 O O . GLU B 1 88 ? 45.427 27.114 -20.524 1.00 65.76 168 GLU B O 1
ATOM 1588 N N . ALA B 1 89 ? 44.849 26.842 -22.674 1.00 62.51 169 ALA B N 1
ATOM 1589 C CA . ALA B 1 89 ? 43.469 27.228 -22.421 1.00 60.84 169 ALA B CA 1
ATOM 1590 C C . ALA B 1 89 ? 42.804 26.269 -21.456 1.00 58.95 169 ALA B C 1
ATOM 1591 O O . ALA B 1 89 ? 41.973 26.680 -20.631 1.00 55.77 169 ALA B O 1
ATOM 1593 N N . ALA B 1 90 ? 43.138 24.980 -21.561 1.00 59.58 170 ALA B N 1
ATOM 1594 C CA . ALA B 1 90 ? 42.645 24.029 -20.574 1.00 62.04 170 ALA B CA 1
ATOM 1595 C C . ALA B 1 90 ? 43.164 24.356 -19.186 1.00 58.37 170 ALA B C 1
ATOM 1596 O O . ALA B 1 90 ? 42.481 24.063 -18.208 1.00 57.95 170 ALA B O 1
ATOM 1598 N N . GLU B 1 91 ? 44.329 25.004 -19.096 1.00 58.84 171 GLU B N 1
ATOM 1599 C CA . GLU B 1 91 ? 44.978 25.257 -17.827 1.00 56.32 171 GLU B CA 1
ATOM 1600 C C . GLU B 1 91 ? 44.395 26.474 -17.146 1.00 58.98 171 GLU B C 1
ATOM 1601 O O . GLU B 1 91 ? 44.106 26.435 -15.945 1.00 62.09 171 GLU B O 1
ATOM 1607 N N . GLN B 1 92 ? 44.239 27.580 -17.868 1.00 51.35 172 GLN B N 1
ATOM 1608 C CA . GLN B 1 92 ? 43.604 28.717 -17.214 1.00 56.92 172 GLN B CA 1
ATOM 1609 C C . GLN B 1 92 ? 42.213 28.344 -16.742 1.00 57.46 172 GLN B C 1
ATOM 1610 O O . GLN B 1 92 ? 41.803 28.726 -15.641 1.00 62.67 172 GLN B O 1
ATOM 1616 N N . LYS B 1 93 ? 41.499 27.531 -17.516 1.00 56.70 173 LYS B N 1
ATOM 1617 C CA . LYS B 1 93 ? 40.186 27.089 -17.066 1.00 57.37 173 LYS B CA 1
ATOM 1618 C C . LYS B 1 93 ? 40.296 26.316 -15.760 1.00 56.55 173 LYS B C 1
ATOM 1619 O O . LYS B 1 93 ? 39.523 26.545 -14.822 1.00 55.72 173 LYS B O 1
ATOM 1625 N N . GLU B 1 94 ? 41.268 25.405 -15.678 1.00 55.69 174 GLU B N 1
ATOM 1626 C CA . GLU B 1 94 ? 41.419 24.572 -14.489 1.00 54.94 174 GLU B CA 1
ATOM 1627 C C . GLU B 1 94 ? 41.881 25.388 -13.290 1.00 57.82 174 GLU B C 1
ATOM 1628 O O . GLU B 1 94 ? 41.433 25.166 -12.157 1.00 55.67 174 GLU B O 1
ATOM 1634 N N . ALA B 1 95 ? 42.843 26.283 -13.507 1.00 58.46 175 ALA B N 1
ATOM 1635 C CA . ALA B 1 95 ? 43.337 27.091 -12.411 1.00 54.04 175 ALA B CA 1
ATOM 1636 C C . ALA B 1 95 ? 42.168 27.773 -11.737 1.00 55.11 175 ALA B C 1
ATOM 1637 O O . ALA B 1 95 ? 42.023 27.702 -10.511 1.00 58.83 175 ALA B O 1
ATOM 1639 N N . LYS B 1 96 ? 41.277 28.379 -12.523 1.00 58.11 176 LYS B N 1
ATOM 1640 C CA . LYS B 1 96 ? 40.180 29.111 -11.896 1.00 61.27 176 LYS B CA 1
ATOM 1641 C C . LYS B 1 96 ? 39.153 28.173 -11.281 1.00 57.18 176 LYS B C 1
ATOM 1642 O O . LYS B 1 96 ? 38.556 28.511 -10.258 1.00 60.23 176 LYS B O 1
ATOM 1648 N N . GLN B 1 97 ? 38.945 26.995 -11.870 1.00 55.89 177 GLN B N 1
ATOM 1649 C CA . GLN B 1 97 ? 38.041 26.012 -11.282 1.00 53.49 177 GLN B CA 1
ATOM 1650 C C . GLN B 1 97 ? 38.589 25.484 -9.961 1.00 55.28 177 GLN B C 1
ATOM 1651 O O . GLN B 1 97 ? 37.842 25.295 -8.990 1.00 52.34 177 GLN B O 1
ATOM 1657 N N . ILE B 1 98 ? 39.889 25.187 -9.928 1.00 56.99 178 ILE B N 1
ATOM 1658 C CA . ILE B 1 98 ? 40.552 24.785 -8.691 1.00 52.58 178 ILE B CA 1
ATOM 1659 C C . ILE B 1 98 ? 40.590 25.945 -7.705 1.00 53.88 178 ILE B C 1
ATOM 1660 O O . ILE B 1 98 ? 40.246 25.793 -6.526 1.00 55.74 178 ILE B O 1
ATOM 1665 N N . GLN B 1 99 ? 41.021 27.123 -8.160 1.00 52.97 179 GLN B N 1
ATOM 1666 C CA . GLN B 1 99 ? 41.071 28.253 -7.234 1.00 55.87 179 GLN B CA 1
ATOM 1667 C C . GLN B 1 99 ? 39.719 28.479 -6.565 1.00 55.08 179 GLN B C 1
ATOM 1668 O O . GLN B 1 99 ? 39.644 28.812 -5.377 1.00 52.98 179 GLN B O 1
ATOM 1674 N N . THR B 1 100 ? 38.637 28.239 -7.301 1.00 55.45 180 THR B N 1
ATOM 1675 C CA . THR B 1 100 ? 37.302 28.386 -6.741 1.00 51.69 180 THR B CA 1
ATOM 1676 C C . THR B 1 100 ? 37.020 27.332 -5.697 1.00 51.63 180 THR B C 1
ATOM 1677 O O . THR B 1 100 ? 36.317 27.610 -4.728 1.00 57.26 180 THR B O 1
ATOM 1681 N N . GLN B 1 101 ? 37.518 26.108 -5.874 1.00 50.49 181 GLN B N 1
ATOM 1682 C CA . GLN B 1 101 ? 37.140 25.145 -4.852 1.00 51.84 181 GLN B CA 1
ATOM 1683 C C . GLN B 1 101 ? 38.010 25.266 -3.602 1.00 54.98 181 GLN B C 1
ATOM 1684 O O . GLN B 1 101 ? 37.536 24.957 -2.506 1.00 53.02 181 GLN B O 1
ATOM 1690 N N . LEU B 1 102 ? 39.263 25.714 -3.737 1.00 53.72 182 LEU B N 1
ATOM 1691 C CA . LEU B 1 102 ? 40.100 25.900 -2.558 1.00 54.34 182 LEU B CA 1
ATOM 1692 C C . LEU B 1 102 ? 39.517 26.989 -1.658 1.00 56.93 182 LEU B C 1
ATOM 1693 O O . LEU B 1 102 ? 39.544 26.868 -0.433 1.00 54.31 182 LEU B O 1
ATOM 1698 N N . ALA B 1 103 ? 38.954 28.044 -2.255 1.00 58.07 183 ALA B N 1
ATOM 1699 C CA . ALA B 1 103 ? 38.182 29.015 -1.491 1.00 54.95 183 ALA B CA 1
ATOM 1700 C C . ALA B 1 103 ? 37.083 28.341 -0.688 1.00 59.95 183 ALA B C 1
ATOM 1701 O O . ALA B 1 103 ? 36.920 28.623 0.506 1.00 61.49 183 ALA B O 1
ATOM 1703 N N . ASP B 1 104 ? 36.317 27.447 -1.323 1.00 57.72 184 ASP B N 1
ATOM 1704 C CA . ASP B 1 104 ? 35.264 26.725 -0.607 1.00 59.42 184 ASP B CA 1
ATOM 1705 C C . ASP B 1 104 ? 35.840 25.738 0.415 1.00 61.79 184 ASP B C 1
ATOM 1706 O O . ASP B 1 104 ? 35.299 25.614 1.519 1.00 68.63 184 ASP B O 1
ATOM 1711 N N . ILE B 1 105 ? 36.956 25.077 0.105 1.00 59.63 185 ILE B N 1
ATOM 1712 C CA . ILE B 1 105 ? 37.503 24.052 0.988 1.00 54.37 185 ILE B CA 1
ATOM 1713 C C . ILE B 1 105 ? 38.206 24.658 2.206 1.00 57.44 185 ILE B C 1
ATOM 1714 O O . ILE B 1 105 ? 38.226 24.063 3.288 1.00 56.62 185 ILE B O 1
ATOM 1719 N N . TRP B 1 106 ? 38.833 25.815 2.045 1.00 57.08 186 TRP B N 1
ATOM 1720 C CA . TRP B 1 106 ? 39.587 26.419 3.132 1.00 59.10 186 TRP B CA 1
ATOM 1721 C C . TRP B 1 106 ? 38.815 27.502 3.856 1.00 63.48 186 TRP B C 1
ATOM 1722 O O . TRP B 1 106 ? 39.187 27.861 4.979 1.00 58.74 186 TRP B O 1
ATOM 1733 N N . GLU B 1 107 ? 37.755 28.019 3.231 1.00 68.02 187 GLU B N 1
ATOM 1734 C CA . GLU B 1 107 ? 36.988 29.130 3.774 1.00 67.46 187 GLU B CA 1
ATOM 1735 C C . GLU B 1 107 ? 37.916 30.346 3.799 1.00 64.40 187 GLU B C 1
ATOM 1736 O O . GLU B 1 107 ? 38.188 30.918 4.853 1.00 69.32 187 GLU B O 1
ATOM 1742 N N . ILE B 1 108 ? 38.448 30.703 2.626 1.00 64.01 188 ILE B N 1
ATOM 1743 C CA . ILE B 1 108 ? 39.294 31.875 2.416 1.00 65.41 188 ILE B CA 1
ATOM 1744 C C . ILE B 1 108 ? 38.756 32.661 1.222 1.00 73.40 188 ILE B C 1
ATOM 1745 O O . ILE B 1 108 ? 38.206 32.084 0.275 1.00 76.29 188 ILE B O 1
ATOM 1750 N N . GLY B 1 109 ? 38.910 33.993 1.271 1.00 76.31 189 GLY B N 1
ATOM 1751 C CA . GLY B 1 109 ? 38.690 34.820 0.095 1.00 67.39 189 GLY B CA 1
ATOM 1752 C C . GLY B 1 109 ? 39.266 34.216 -1.172 1.00 67.59 189 GLY B C 1
ATOM 1753 O O . GLY B 1 109 ? 40.487 34.089 -1.326 1.00 67.49 189 GLY B O 1
ATOM 1754 N N . SER B 1 110 ? 38.384 33.819 -2.090 1.00 67.55 190 SER B N 1
ATOM 1755 C CA . SER B 1 110 ? 38.844 33.255 -3.352 1.00 66.28 190 SER B CA 1
ATOM 1756 C C . SER B 1 110 ? 39.852 34.150 -4.063 1.00 65.21 190 SER B C 1
ATOM 1757 O O . SER B 1 110 ? 40.606 33.657 -4.908 1.00 64.75 190 SER B O 1
ATOM 1760 N N . GLU B 1 111 ? 39.912 35.443 -3.736 1.00 65.90 191 GLU B N 1
ATOM 1761 C CA . GLU B 1 111 ? 40.853 36.318 -4.424 1.00 65.29 191 GLU B CA 1
ATOM 1762 C C . GLU B 1 111 ? 42.246 36.339 -3.800 1.00 68.27 191 GLU B C 1
ATOM 1763 O O . GLU B 1 111 ? 43.186 36.814 -4.449 1.00 72.61 191 GLU B O 1
ATOM 1769 N N . LYS B 1 112 ? 42.421 35.840 -2.574 1.00 66.41 192 LYS B N 1
ATOM 1770 C CA . LYS B 1 112 ? 43.762 35.770 -2.012 1.00 65.00 192 LYS B CA 1
ATOM 1771 C C . LYS B 1 112 ? 44.574 34.642 -2.618 1.00 65.75 192 LYS B C 1
ATOM 1772 O O . LYS B 1 112 ? 45.805 34.630 -2.496 1.00 65.13 192 LYS B O 1
ATOM 1778 N N . ILE B 1 113 ? 43.912 33.707 -3.250 1.00 65.16 193 ILE B N 1
ATOM 1779 C CA . ILE B 1 113 ? 44.516 32.473 -3.717 1.00 63.86 193 ILE B CA 1
ATOM 1780 C C . ILE B 1 113 ? 44.909 32.649 -5.173 1.00 68.19 193 ILE B C 1
ATOM 1781 O O . ILE B 1 113 ? 44.153 33.225 -5.960 1.00 67.11 193 ILE B O 1
ATOM 1786 N N . THR B 1 114 ? 46.111 32.201 -5.532 1.00 64.82 194 THR B N 1
ATOM 1787 C CA . THR B 1 114 ? 46.488 32.024 -6.925 1.00 60.96 194 THR B CA 1
ATOM 1788 C C . THR B 1 114 ? 47.069 30.621 -7.068 1.00 61.50 194 THR B C 1
ATOM 1789 O O . THR B 1 114 ? 48.022 30.272 -6.373 1.00 59.57 194 THR B O 1
ATOM 1793 N N . VAL B 1 115 ? 46.492 29.803 -7.965 1.00 69.99 195 VAL B N 1
ATOM 1794 C CA . VAL B 1 115 ? 47.040 28.480 -8.272 1.00 64.98 195 VAL B CA 1
ATOM 1795 C C . VAL B 1 115 ? 47.838 28.532 -9.577 1.00 61.90 195 VAL B C 1
ATOM 1796 O O . VAL B 1 115 ? 47.500 29.266 -10.516 1.00 61.52 195 VAL B O 1
ATOM 1800 N N . HIS B 1 116 ? 48.936 27.765 -9.609 1.00 63.16 196 HIS B N 1
ATOM 1801 C CA . HIS B 1 116 ? 49.975 27.835 -10.635 1.00 66.71 196 HIS B CA 1
ATOM 1802 C C . HIS B 1 116 ? 50.143 26.430 -11.243 1.00 66.60 196 HIS B C 1
ATOM 1803 O O . HIS B 1 116 ? 51.008 25.671 -10.805 1.00 66.70 196 HIS B O 1
ATOM 1810 N N . MET B 1 117 ? 49.336 26.054 -12.243 1.00 67.55 197 MET B N 1
ATOM 1811 C CA . MET B 1 117 ? 49.749 24.881 -13.010 1.00 69.30 197 MET B CA 1
ATOM 1812 C C . MET B 1 117 ? 51.067 25.185 -13.669 1.00 72.38 197 MET B C 1
ATOM 1813 O O . MET B 1 117 ? 51.983 24.354 -13.693 1.00 74.12 197 MET B O 1
ATOM 1818 N N . GLU B 1 118 ? 51.168 26.407 -14.183 1.00 75.99 198 GLU B N 1
ATOM 1819 C CA . GLU B 1 118 ? 52.373 26.993 -14.723 1.00 73.86 198 GLU B CA 1
ATOM 1820 C C . GLU B 1 118 ? 52.336 28.471 -14.387 1.00 74.30 198 GLU B C 1
ATOM 1821 O O . GLU B 1 118 ? 51.314 29.016 -13.948 1.00 71.58 198 GLU B O 1
ATOM 1827 N N . GLY B 1 119 ? 53.459 29.118 -14.637 1.00 79.54 199 GLY B N 1
ATOM 1828 C CA . GLY B 1 119 ? 53.697 30.463 -14.189 1.00 81.53 199 GLY B CA 1
ATOM 1829 C C . GLY B 1 119 ? 55.050 30.568 -13.536 1.00 82.69 199 GLY B C 1
ATOM 1830 O O . GLY B 1 119 ? 55.829 29.616 -13.490 1.00 81.69 199 GLY B O 1
ATOM 1831 N N . GLY B 1 120 ? 55.332 31.761 -13.022 1.00 85.92 200 GLY B N 1
ATOM 1832 C CA . GLY B 1 120 ? 56.599 32.023 -12.369 1.00 80.96 200 GLY B CA 1
ATOM 1833 C C . GLY B 1 120 ? 56.365 32.379 -10.923 1.00 83.31 200 GLY B C 1
ATOM 1834 O O . GLY B 1 120 ? 55.624 33.319 -10.626 1.00 85.18 200 GLY B O 1
#

Secondary structure (DSSP, 8-state):
---EEEE--HHHHHHHHHHHHHHHHHHHHTSSSS-EEEEEEEEE-S--SSGGGEEEEEEEEE-----S-----HHHHHHHHHHHHHHHHHHHHHHHHHHT--GGGEEEE-SSSS-B---/----EEEE--HHHHHHHHHHHHHHHHHHHHTTTSSEEEEEEEEEE-S--SSGGGEEEEEEEEEE----SEEE-TTS-EEEHHHHHHHHHHHHHHHHHHHHT--TTTEEEESS--

Solvent-accessible surface area: 14779 Å² total; per-residue (Å²): 112,101,115,44,112,19,73,4,30,102,76,9,49,48,0,7,51,22,0,5,110,14,50,126,113,0,53,104,120,7,75,157,61,119,30,98,2,39,104,0,88,0,40,0,5,71,128,4,130,45,88,140,45,3,124,60,1,20,0,36,1,26,79,57,154,192,72,119,116,122,151,48,93,129,128,29,160,90,64,106,87,54,61,72,78,134,52,1,108,85,2,10,62,55,0,15,112,33,13,160,28,40,42,116,57,0,12,0,45,10,103,55,39,149,21,74,13,78,163,94,108,101,113,27,124,22,90,6,24,95,58,9,38,40,0,7,73,22,0,39,98,5,63,131,67,0,83,118,115,16,83,179,66,121,42,111,11,20,138,0,64,0,26,0,5,89,141,15,107,46,86,116,55,3,80,64,1,9,0,65,14,31,101,62,143,167,54,104,77,106,109,43,114,108,166,47,172,34,84,62,98,30,27,22,118,105,41,20,144,106,9,41,83,53,1,15,108,30,7,126,16,35,57,136,41,1,66,15,36,33,101,65,100

Foldseek 3Di:
DDDDDDDDDPLVVLVVVVVVVLQVLVCVVVVPHQKHWDDKDWDFDDDRDDPVGTQAIETEIHRVPDDPDDDDDPVVVVVVVVVVQVVQVVSLVVSCVSVVHDSVRYKYHYPVDDYMDDD/DDDDDDDDDDPQVVVVVVLVVVLLVQVCVVCVPPQKDWDDKDWDADDDHDDDQRIQAMEIEIDGPVDDQWDQPPVRDIDGPVVVVVVVQLVVLVVSCVRSVYDSVRYGYPPDDD

Radius of gyration: 24.28 Å; Cα contacts (8 Å, |Δi|>4): 367; chains: 2; bounding box: 66×48×62 Å

B-factor: mean 66.39, std 14.41, range [38.83, 117.13]

Nearest PDB structures (foldseek):
  6dcs-assembly1_A  TM=1.008E+00  e=3.184E-22  Bacillus subtilis subsp. subtilis str. 168
  6dcs-assembly2_B  TM=8.372E-01  e=1.538E-15  Bacillus subtilis subsp. subtilis str. 168
  7ae2-assembly1_B-2  TM=4.901E-01  e=3.839E-02  Aphanizomenon flos-aquae 2012/KM1/D3
  7cik-assembly1_B  TM=4.282E-01  e=1.122E+00  Aquifex aeolicus VF5
  1vla-assembly1_A  TM=4.079E-01  e=9.164E-01  Thermotoga maritima MSB8

Organism: Bacillus subtilis (strain 168) (NCBI:txid224308)